Protein 5J8N (pdb70)

Organism: Methanosarcina mazei (strain ATCC BAA-159 / DSM 3647 / Goe1 / Go1 / JCM 11833 / OCM 88) (NCBI:txid192952)

CATH classification: 3.60.10.10

Secondary structure (DSSP, 8-state):
--EEEEEEEE-SSHHHHHTTTHHHHHHT---SEEEEE-----TT---HHHHT-SS-EEEEE--SSTTS--EEEEESSPPSEEEES-S-HHHHTTT-EEEEE-SS-EEEEEEPPP--S-HHHHHHHHHHHHHHHHHHHHHHHTT--EEEEEE-S---SGGGBS-GGG-TTSTTS-HHHHHHHHHHHHTTEEEHHHHH---SS--SEE-SSTTTTTTT-EE--EEEEEEGGGGGGEEEEEE-TT--SSSB--EEEEEE--

Solvent-accessible surface area: 11480 Å² total; per-residue (Å²): 85,84,115,7,30,0,0,1,2,2,2,39,6,0,156,43,0,18,160,137,26,0,33,107,15,0,76,111,64,158,5,38,2,1,0,0,1,27,3,83,12,30,112,98,131,27,18,195,81,0,101,130,15,115,53,16,93,38,41,15,19,23,6,124,109,87,43,59,1,0,0,0,0,0,1,75,71,132,15,104,98,71,50,109,8,18,66,74,103,61,17,41,104,23,1,7,6,0,17,0,9,10,144,24,6,5,0,0,0,0,22,2,0,48,4,120,168,47,139,124,42,19,38,26,0,44,43,0,0,70,15,0,7,101,38,0,47,55,14,60,101,121,50,76,66,0,0,1,1,1,1,2,10,0,0,7,108,88,67,1,4,28,122,25,170,149,23,80,177,73,12,4,0,21,86,79,0,56,53,10,0,75,123,0,40,91,34,24,4,30,10,2,19,61,52,101,42,102,112,35,37,34,18,0,47,8,22,152,135,133,28,0,51,102,133,59,17,0,32,2,13,2,3,4,2,0,0,78,77,0,96,131,30,8,108,34,16,36,26,34,70,124,38,112,35,6,22,9,0,0,6,2,2,72,2,63,8,177

Foldseek 3Di:
DFKFWEKEEAQLAQVQLCVVCPLVVVLVVPGQKYKYKQNLAEPPDDDPSPPDDPLWDKDKFAANDHRAIIMMMIGNDAFPDKDQDLPDCVGSNRRFWIWGHHPQAIEIEGDQFAQAPDPVSVVVSVVVLVSVLVSVLVCVVVPGKYKYWYFNLAFQDPLQFDCLVVDCVGRRNDPVSNVSVVVSVVSAKDFQQVLVDPGGLDAFFFDPPPCGLVVSRHGHRITIMIGNVQSVFWDAKAWCSVRDNHRGGMIITMGGHD

InterPro domains:
  IPR004808 AP endonuclease 1 [PS51435] (5-258)
  IPR004808 AP endonuclease 1 [PTHR22748] (3-256)
  IPR004808 AP endonuclease 1 [TIGR00633] (6-256)
  IPR005135 Endonuclease/exonuclease/phosphatase [PF03372] (8-249)
  IPR020847 AP endonuclease 1, binding site [PS00726] (32-41)
  IPR036691 Endonuclease/exonuclease/phosphatase superfamily [G3DSA:3.60.10.10] (3-258)
  IPR036691 Endonuclease/exonuclease/phosphatase superfamily [SSF56219] (7-257)

B-factor: mean 21.36, std 10.49, range [9.48, 76.67]

Sequence (258 aa):
AEHYNLISWNVNGLRAAVKKGFLDLLLEHRFDIVCVQETKVSQDKLPREVKNIQGYYNYFVSAEQNGYSGVGTFSKNKPIKLEKKGMGIEVVFDRREGRFLRTDYEDFVLLNIYFPNNGKMMSQERLGYKMAFYDAFLDYANALKSSEGKKLVICGDVNTAHKEIDLARRPKQNEMIISGFLPEEERAWMDKFLAAGYLDSFRMFNPEGGNYSWWSYRRTGARSSSRNVGWRLDYVFVSENLRENVKSASIYPEIMGSDHCPVGLLELEFV

Nearest PDB structures (foldseek):
  5j8n-assembly1_A  TM=1.004E+00  e=3.159E-62  Methanosarcina mazei Go1
  3g91-assembly1_A  TM=9.838E-01  e=1.068E-43  Methanothermobacter thermautotrophicus str. Delta H
  3w2y-assembly2_D  TM=9.820E-01  e=1.776E-43  Methanothermobacter thermautotrophicus str. Delta H
  3g0r-assembly1_A  TM=9.837E-01  e=2.735E-42  Methanothermobacter thermautotrophicus str. Delta H
  3g4t-assembly1_A  TM=9.826E-01  e=2.915E-42  Methanothermobacter thermautotrophicus str. Delta H

Radius of gyration: 16.9 Å; Cα contacts (8 Å, |Δi|>4): 624; chains: 1; bounding box: 42×44×46 Å

Structure (mmCIF, N/CA/C/O backbone):
data_5J8N
#
_entry.id   5J8N
#
_cell.length_a   46.726
_cell.length_b   64.564
_cell.length_c   84.890
_cell.angle_alpha   90.000
_cell.angle_beta   90.000
_cell.angle_gamma   90.000
#
_symmetry.space_group_name_H-M   'P 21 21 21'
#
loop_
_entity.id
_entity.type
_entity.pdbx_description
1 polymer 'Exodeoxyribonuclease III'
2 non-polymer 'MAGNESIUM ION'
3 non-polymer 'TETRAETHYLENE GLYCOL'
4 water water
#
loop_
_atom_site.group_PDB
_atom_site.id
_atom_site.type_symbol
_atom_site.label_atom_id
_atom_site.label_alt_id
_atom_site.label_comp_id
_atom_site.label_asym_id
_atom_site.label_entity_id
_atom_site.label_seq_id
_atom_site.pdbx_PDB_ins_code
_atom_site.Cartn_x
_atom_site.Cartn_y
_atom_site.Cartn_z
_atom_site.occupancy
_atom_site.B_iso_or_equiv
_atom_site.auth_seq_id
_atom_site.auth_comp_id
_atom_site.auth_asym_id
_atom_site.auth_atom_id
_atom_site.pdbx_PDB_model_num
ATOM 1 N N . ALA A 1 1 ? -35.839 2.946 -11.924 1.00 48.31 2 ALA A N 1
ATOM 2 C CA . ALA A 1 1 ? -35.166 2.205 -10.877 1.00 47.04 2 ALA A CA 1
ATOM 3 C C . ALA A 1 1 ? -35.698 2.700 -9.554 1.00 49.54 2 ALA A C 1
ATOM 4 O O . ALA A 1 1 ? -35.137 3.561 -8.888 1.00 51.80 2 ALA A O 1
ATOM 6 N N . GLU A 1 2 ? -36.833 2.127 -9.215 1.00 46.81 3 GLU A N 1
ATOM 7 C CA . GLU A 1 2 ? -37.485 2.419 -7.995 1.00 35.56 3 GLU A CA 1
ATOM 8 C C . GLU A 1 2 ? -36.766 1.658 -6.879 1.00 23.13 3 GLU A C 1
ATOM 9 O O . GLU A 1 2 ? -36.607 2.180 -5.802 1.00 24.59 3 GLU A O 1
ATOM 15 N N . HIS A 1 3 ? -36.320 0.419 -7.143 1.00 18.53 4 HIS A N 1
ATOM 16 C CA . HIS A 1 3 ? -35.825 -0.441 -6.075 1.00 17.59 4 HIS A CA 1
ATOM 17 C C . HIS A 1 3 ? -34.387 -0.824 -6.235 1.00 20.20 4 HIS A C 1
ATOM 18 O O . HIS A 1 3 ? -33.989 -1.149 -7.354 1.00 20.92 4 HIS A O 1
ATOM 25 N N . TYR A 1 4 ? -33.626 -0.839 -5.136 1.00 16.08 5 TYR A N 1
ATOM 26 C CA . TYR A 1 4 ? -32.258 -1.331 -5.190 1.00 17.13 5 TYR A CA 1
ATOM 27 C C . TYR A 1 4 ? -32.046 -2.321 -4.066 1.00 17.95 5 TYR A C 1
ATOM 28 O O . TYR A 1 4 ? -32.213 -1.980 -2.889 1.00 19.50 5 TYR A O 1
ATOM 37 N N . ASN A 1 5 ? -31.660 -3.552 -4.391 1.00 15.06 6 ASN A N 1
ATOM 38 C CA . ASN A 1 5 ? -31.265 -4.490 -3.374 1.00 15.87 6 ASN A CA 1
ATOM 39 C C . ASN A 1 5 ? -29.732 -4.637 -3.480 1.00 15.08 6 ASN A C 1
ATOM 40 O O . ASN A 1 5 ? -29.225 -5.120 -4.515 1.00 15.81 6 ASN A O 1
ATOM 45 N N . LEU A 1 6 ? -29.024 -4.164 -2.478 1.00 12.42 7 LEU A N 1
ATOM 46 C CA . LEU A 1 6 ? -27.591 -4.122 -2.471 1.00 11.99 7 LEU A CA 1
ATOM 47 C C . LEU A 1 6 ? -26.995 -5.144 -1.508 1.00 13.26 7 LEU A C 1
ATOM 48 O O . LEU A 1 6 ? -27.485 -5.311 -0.383 1.00 14.16 7 LEU A O 1
ATOM 53 N N . ILE A 1 7 ? -25.923 -5.826 -1.942 1.00 11.06 8 ILE A N 1
ATOM 54 C CA . ILE A 1 7 ? -25.193 -6.725 -1.044 1.00 12.64 8 ILE A CA 1
ATOM 55 C C . ILE A 1 7 ? -23.722 -6.355 -1.145 1.00 11.48 8 ILE A C 1
ATOM 56 O O . ILE A 1 7 ? -23.241 -5.910 -2.196 1.00 12.77 8 ILE A O 1
ATOM 61 N N . SER A 1 8 ? -23.006 -6.467 -0.040 1.00 10.58 9 SER A N 1
ATOM 62 C CA . SER A 1 8 ? -21.627 -6.071 0.123 1.00 10.13 9 SER A CA 1
ATOM 63 C C . SER A 1 8 ? -20.887 -7.174 0.835 1.00 11.19 9 SER A C 1
ATOM 64 O O . SER A 1 8 ? -21.397 -7.698 1.854 1.00 11.29 9 SER A O 1
ATOM 67 N N . TRP A 1 9 ? -19.720 -7.557 0.337 1.00 10.24 10 TRP A N 1
ATOM 68 C CA . TRP A 1 9 ? -19.067 -8.729 0.860 1.00 11.21 10 TRP A CA 1
ATOM 69 C C . TRP A 1 9 ? -17.552 -8.606 0.772 1.00 10.65 10 TRP A C 1
ATOM 70 O O . TRP A 1 9 ? -17.020 -8.465 -0.337 1.00 10.69 10 TRP A O 1
ATOM 81 N N . ASN A 1 10 ? -16.854 -8.747 1.904 1.00 9.68 11 ASN A N 1
ATOM 82 C CA . ASN A 1 10 ? -15.396 -8.925 1.864 1.00 9.64 11 ASN A CA 1
ATOM 83 C C . ASN A 1 10 ? -15.124 -10.400 1.599 1.00 9.48 11 ASN A C 1
ATOM 84 O O . ASN A 1 10 ? -15.500 -11.257 2.439 1.00 10.62 11 ASN A O 1
ATOM 89 N N . VAL A 1 11 ? -14.579 -10.670 0.419 1.00 10.49 12 VAL A N 1
ATOM 90 C CA . VAL A 1 11 ? -14.440 -12.027 -0.082 1.00 10.71 12 VAL A CA 1
ATOM 91 C C . VAL A 1 11 ? -13.135 -12.692 0.289 1.00 11.56 12 VAL A C 1
ATOM 92 O O . VAL A 1 11 ? -12.943 -13.884 0.048 1.00 12.52 12 VAL A O 1
ATOM 96 N N . ASN A 1 12 ? -12.201 -11.908 0.859 1.00 11.15 13 ASN A N 1
ATOM 97 C CA . ASN A 1 12 ? -10.893 -12.439 1.312 1.00 12.22 13 ASN A CA 1
ATOM 98 C C . ASN A 1 12 ? -10.125 -13.134 0.174 1.00 13.36 13 ASN A C 1
ATOM 99 O O . ASN A 1 12 ? -9.418 -14.121 0.368 1.00 15.39 13 ASN A O 1
ATOM 104 N N . GLY A 1 13 ? -10.181 -12.498 -0.995 1.00 11.81 14 GLY A N 1
ATOM 105 C CA . GLY A 1 13 ? -9.585 -12.980 -2.213 1.00 12.19 14 GLY A CA 1
ATOM 106 C C . GLY A 1 13 ? -10.637 -13.412 -3.234 1.00 12.15 14 GLY A C 1
ATOM 107 O O . GLY A 1 13 ? -11.341 -14.445 -3.055 1.00 12.34 14 GLY A O 1
ATOM 108 N N . LEU A 1 14 ? -10.772 -12.641 -4.319 1.00 11.91 15 LEU A N 1
ATOM 109 C CA . LEU A 1 14 ? -11.856 -12.873 -5.263 1.00 12.30 15 LEU A CA 1
ATOM 110 C C . LEU A 1 14 ? -11.679 -14.125 -6.064 1.00 12.89 15 LEU A C 1
ATOM 111 O O . LEU A 1 14 ? -12.641 -14.879 -6.256 1.00 13.78 15 LEU A O 1
ATOM 116 N N . ARG A 1 15 ? -10.482 -14.428 -6.530 1.00 12.49 16 ARG A N 1
ATOM 117 C CA . ARG A 1 15 ? -10.246 -15.651 -7.277 1.00 12.97 16 ARG A CA 1
ATOM 118 C C . ARG A 1 15 ? -10.670 -16.865 -6.464 1.00 15.14 16 ARG A C 1
ATOM 119 O O . ARG A 1 15 ? -11.405 -17.747 -6.962 1.00 14.74 16 ARG A O 1
ATOM 127 N N . ALA A 1 16 ? -10.288 -16.894 -5.191 1.00 14.30 17 ALA A N 1
ATOM 128 C CA . ALA A 1 16 ? -10.666 -18.046 -4.382 1.00 16.03 17 ALA A CA 1
ATOM 129 C C . ALA A 1 16 ? -12.179 -18.093 -4.169 1.00 15.57 17 ALA A C 1
ATOM 130 O O . ALA A 1 16 ? -12.806 -19.174 -4.273 1.00 16.77 17 ALA A O 1
ATOM 132 N N . ALA A 1 17 ? -12.790 -16.957 -3.964 1.00 13.27 18 ALA A N 1
ATOM 133 C CA . ALA A 1 17 ? -14.227 -16.892 -3.643 1.00 14.12 18 ALA A CA 1
ATOM 134 C C . ALA A 1 17 ? -15.057 -17.266 -4.879 1.00 15.11 18 ALA A C 1
ATOM 135 O O . ALA A 1 17 ? -16.183 -17.780 -4.721 1.00 14.46 18 ALA A O 1
ATOM 137 N N . VAL A 1 18 ? -14.543 -17.095 -6.084 1.00 14.89 19 VAL A N 1
ATOM 138 C CA . VAL A 1 18 ? -15.244 -17.478 -7.319 1.00 15.10 19 VAL A CA 1
ATOM 139 C C . VAL A 1 18 ? -15.476 -18.983 -7.366 1.00 19.95 19 VAL A C 1
ATOM 140 O O . VAL A 1 18 ? -16.391 -19.479 -8.046 1.00 24.19 19 VAL A O 1
ATOM 144 N N . LYS A 1 19 ? -14.628 -19.743 -6.681 1.00 16.80 20 LYS A N 1
ATOM 145 C CA . LYS A 1 19 ? -14.800 -21.174 -6.628 1.00 19.20 20 LYS A CA 1
ATOM 146 C C . LYS A 1 19 ? -15.673 -21.608 -5.463 1.00 18.50 20 LYS A C 1
ATOM 147 O O . LYS A 1 19 ? -15.911 -22.795 -5.304 1.00 22.15 20 LYS A O 1
ATOM 153 N N . LYS A 1 20 ? -16.086 -20.684 -4.622 1.00 16.73 21 LYS A N 1
ATOM 154 C CA . LYS A 1 20 ? -16.769 -21.023 -3.383 1.00 17.19 21 LYS A CA 1
ATOM 155 C C . LYS A 1 20 ? -18.079 -20.278 -3.251 1.00 19.75 21 LYS A C 1
ATOM 156 O O . LYS A 1 20 ? -18.566 -20.061 -2.162 1.00 25.83 21 LYS A O 1
ATOM 162 N N . GLY A 1 21 ? -18.623 -19.897 -4.383 1.00 18.48 22 GLY A N 1
ATOM 163 C CA . GLY A 1 21 ? -19.988 -19.394 -4.368 1.00 25.99 22 GLY A CA 1
ATOM 164 C C . GLY A 1 21 ? -20.164 -17.972 -4.822 1.00 23.54 22 GLY A C 1
ATOM 165 O O . GLY A 1 21 ? -21.330 -17.528 -4.975 1.00 21.57 22 GLY A O 1
ATOM 166 N N . PHE A 1 22 ? -19.084 -17.192 -4.920 1.00 18.28 23 PHE A N 1
ATOM 167 C CA . PHE A 1 22 ? -19.303 -15.822 -5.309 1.00 15.87 23 PHE A CA 1
ATOM 168 C C . PHE A 1 22 ? -19.992 -15.750 -6.668 1.00 15.24 23 PHE A C 1
ATOM 169 O O . PHE A 1 22 ? -20.886 -14.904 -6.858 1.00 15.24 23 PHE A O 1
ATOM 177 N N . LEU A 1 23 ? -19.599 -16.579 -7.619 1.00 16.88 24 LEU A N 1
ATOM 178 C CA . LEU A 1 23 ? -20.218 -16.527 -8.920 1.00 19.46 24 LEU A CA 1
ATOM 179 C C . LEU A 1 23 ? -21.683 -16.906 -8.797 1.00 18.96 24 LEU A C 1
ATOM 180 O O . LEU A 1 23 ? -22.544 -16.344 -9.487 1.00 22.04 24 LEU A O 1
ATOM 185 N N . ASP A 1 24 ? -21.985 -17.878 -7.944 1.00 21.42 25 ASP A N 1
ATOM 186 C CA . ASP A 1 24 ? -23.402 -18.233 -7.775 1.00 21.29 25 ASP A CA 1
ATOM 187 C C . ASP A 1 24 ? -24.203 -17.024 -7.289 1.00 19.99 25 ASP A C 1
ATOM 188 O O . ASP A 1 24 ? -25.320 -16.753 -7.772 1.00 20.15 25 ASP A O 1
ATOM 193 N N . LEU A 1 25 ? -23.620 -16.286 -6.341 1.00 17.14 26 LEU A N 1
ATOM 194 C CA . LEU A 1 25 ? -24.318 -15.139 -5.785 1.00 16.10 26 LEU A CA 1
ATOM 195 C C . LEU A 1 25 ? -24.565 -14.109 -6.875 1.00 17.57 26 LEU A C 1
ATOM 196 O O . LEU A 1 25 ? -25.648 -13.552 -7.004 1.00 16.91 26 LEU A O 1
ATOM 201 N N . LEU A 1 26 ? -23.555 -13.853 -7.685 1.00 15.71 27 LEU A N 1
ATOM 202 C CA . LEU A 1 26 ? -23.702 -12.843 -8.715 1.00 18.77 27 LEU A CA 1
ATOM 203 C C . LEU A 1 26 ? -24.639 -13.288 -9.814 1.00 18.13 27 LEU A C 1
ATOM 204 O O . LEU A 1 26 ? -25.579 -12.541 -10.158 1.00 19.27 27 LEU A O 1
ATOM 209 N N . LEU A 1 27 ? -24.444 -14.492 -10.355 1.00 19.28 28 LEU A N 1
ATOM 210 C CA . LEU A 1 27 ? -25.184 -14.933 -11.529 1.00 19.01 28 LEU A CA 1
ATOM 211 C C . LEU A 1 27 ? -26.669 -15.259 -11.249 1.00 19.67 28 LEU A C 1
ATOM 212 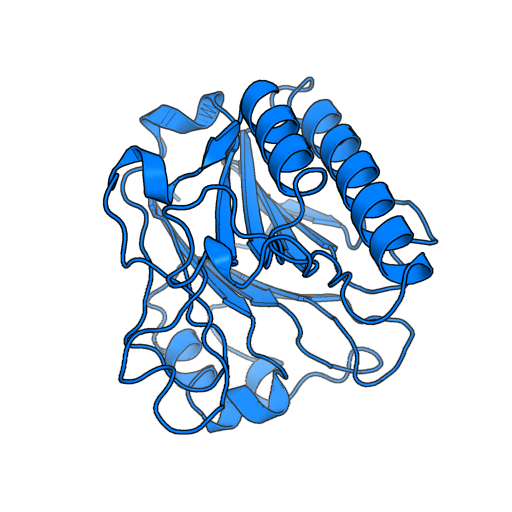O O . LEU A 1 27 ? -27.434 -15.436 -12.185 1.00 22.34 28 LEU A O 1
ATOM 217 N N . GLU A 1 28 ? -27.027 -15.327 -9.973 1.00 18.13 29 GLU A N 1
ATOM 218 C CA . GLU A 1 28 ? -28.413 -15.514 -9.595 1.00 16.84 29 GLU A CA 1
ATOM 219 C C . GLU A 1 28 ? -29.256 -14.270 -9.937 1.00 17.79 29 GLU A C 1
ATOM 220 O O . GLU A 1 28 ? -30.483 -14.344 -10.062 1.00 17.10 29 GLU A O 1
ATOM 226 N N . HIS A 1 29 ? -28.589 -13.132 -10.053 1.00 17.54 30 HIS A N 1
ATOM 227 C CA . HIS A 1 29 ? -29.277 -11.856 -10.388 1.00 18.20 30 HIS A CA 1
ATOM 228 C C . HIS A 1 29 ? -30.239 -11.362 -9.299 1.00 14.99 30 HIS A C 1
ATOM 229 O O . HIS A 1 29 ? -31.100 -10.534 -9.559 1.00 16.40 30 HIS A O 1
ATOM 236 N N . ARG A 1 30 ? -30.091 -11.920 -8.104 1.00 14.80 31 ARG A N 1
ATOM 237 C CA . ARG A 1 30 ? -30.929 -11.530 -6.983 1.00 16.45 31 ARG A CA 1
ATOM 238 C C . ARG A 1 30 ? -30.684 -10.061 -6.593 1.00 15.64 31 ARG A C 1
ATOM 239 O O . ARG A 1 30 ? -31.627 -9.354 -6.174 1.00 17.00 31 ARG A O 1
ATOM 247 N N . PHE A 1 31 ? -29.456 -9.553 -6.764 1.00 14.25 32 PHE A N 1
ATOM 248 C CA . PHE A 1 31 ? -29.085 -8.232 -6.239 1.00 14.31 32 PHE A CA 1
ATOM 249 C C . PHE A 1 31 ? -28.872 -7.234 -7.362 1.00 14.34 32 PHE A C 1
ATOM 250 O O . PHE A 1 31 ? -28.259 -7.547 -8.388 1.00 14.75 32 PHE A O 1
ATOM 258 N N . ASP A 1 32 ? -29.374 -6.011 -7.160 1.00 12.53 33 ASP A N 1
ATOM 259 C CA . ASP A 1 32 ? -29.153 -4.944 -8.120 1.00 14.33 33 ASP A CA 1
ATOM 260 C C . ASP A 1 32 ? -27.707 -4.433 -8.113 1.00 13.21 33 ASP A C 1
ATOM 261 O O . ASP A 1 32 ? -27.209 -4.010 -9.143 1.00 14.73 33 ASP A O 1
ATOM 266 N N . ILE A 1 33 ? -27.092 -4.464 -6.952 1.00 11.88 34 ILE A N 1
ATOM 267 C CA . ILE A 1 33 ? -25.711 -4.051 -6.782 1.00 11.22 34 ILE A CA 1
ATOM 268 C C . ILE A 1 33 ? -25.022 -5.029 -5.915 1.00 12.22 34 ILE A C 1
ATOM 269 O O . ILE A 1 33 ? -25.563 -5.433 -4.877 1.00 12.31 34 ILE A O 1
ATOM 274 N N . VAL A 1 34 ? -23.844 -5.483 -6.356 1.00 11.78 35 VAL A N 1
ATOM 275 C CA . VAL A 1 34 ? -23.008 -6.418 -5.557 1.00 11.42 35 VAL A CA 1
ATOM 276 C C . VAL A 1 34 ? -21.638 -5.737 -5.414 1.00 11.14 35 VAL A C 1
ATOM 277 O O . VAL A 1 34 ? -20.961 -5.488 -6.425 1.00 12.65 35 VAL A O 1
ATOM 281 N N . CYS A 1 35 ? -21.290 -5.443 -4.191 1.00 10.52 36 CYS A N 1
ATOM 282 C CA . CYS A 1 35 ? -19.985 -4.833 -3.873 1.00 10.54 36 CYS A CA 1
ATOM 283 C C . CYS A 1 35 ? -19.103 -5.881 -3.234 1.00 11.40 36 CYS A C 1
ATOM 284 O O . CYS A 1 35 ? -19.543 -6.562 -2.284 1.00 11.94 36 CYS A O 1
ATOM 287 N N . VAL A 1 36 ? -17.850 -5.978 -3.667 1.00 10.82 37 VAL A N 1
ATOM 288 C CA . VAL A 1 36 ? -16.875 -6.896 -3.061 1.00 10.88 37 VAL A CA 1
ATOM 289 C C . VAL A 1 36 ? -15.695 -6.083 -2.561 1.00 11.16 37 VAL A C 1
ATOM 290 O O . VAL A 1 36 ? -15.257 -5.075 -3.185 1.00 11.75 37 VAL A O 1
ATOM 294 N N . GLN A 1 37 ? -15.164 -6.505 -1.420 1.00 10.75 38 GLN A N 1
ATOM 295 C CA . GLN A 1 37 ? -13.914 -5.944 -0.873 1.00 12.50 38 GLN A CA 1
ATOM 296 C C . GLN A 1 37 ? -12.873 -7.019 -0.714 1.00 11.12 38 GLN A C 1
ATOM 297 O O . GLN A 1 37 ? -13.137 -8.214 -0.509 1.00 12.32 38 GLN A O 1
ATOM 303 N N . GLU A 1 38 ? -11.635 -6.547 -0.774 1.00 11.21 39 GLU A N 1
ATOM 304 C CA . GLU A 1 38 ? -10.442 -7.375 -0.652 1.00 11.52 39 GLU A CA 1
ATOM 305 C C . GLU A 1 38 ? -10.422 -8.444 -1.746 1.00 12.23 39 GLU A C 1
ATOM 306 O O . GLU A 1 38 ? -10.371 -9.649 -1.519 1.00 12.45 39 GLU A O 1
ATOM 312 N N . THR A 1 39 ? -10.344 -7.960 -2.977 1.00 12.33 40 THR A N 1
ATOM 313 C CA . THR A 1 39 ? -10.310 -8.838 -4.129 1.00 11.49 40 THR A CA 1
ATOM 314 C C . THR A 1 39 ? -8.972 -9.528 -4.234 1.00 11.92 40 THR A C 1
ATOM 315 O O . THR A 1 39 ? -8.845 -10.621 -4.801 1.00 12.99 40 THR A O 1
ATOM 319 N N . LYS A 1 40 ? -7.908 -8.872 -3.774 1.00 13.18 41 LYS A N 1
ATOM 320 C CA . LYS A 1 40 ? -6.517 -9.314 -3.904 1.00 14.24 41 LYS A CA 1
ATOM 321 C C . LYS A 1 40 ? -6.093 -9.451 -5.382 1.00 14.79 41 LYS A C 1
ATOM 322 O O . LYS A 1 40 ? -5.109 -10.148 -5.692 1.00 18.33 41 LYS A O 1
ATOM 328 N N . VAL A 1 41 ? -6.799 -8.751 -6.275 1.00 16.97 42 VAL A N 1
ATOM 329 C CA . VAL A 1 41 ? -6.528 -8.786 -7.712 1.00 19.20 42 VAL A CA 1
ATOM 330 C C . VAL A 1 41 ? -5.414 -7.809 -8.032 1.00 24.75 42 VAL A C 1
ATOM 331 O O . VAL A 1 41 ? -5.533 -6.606 -7.682 1.00 21.66 42 VAL A O 1
ATOM 335 N N . SER A 1 42 ? -4.397 -8.324 -8.722 1.00 25.00 43 SER A N 1
ATOM 336 C CA . SER A 1 42 ? -3.221 -7.569 -9.106 1.00 29.34 43 SER A CA 1
ATOM 337 C C . SER A 1 42 ? -3.407 -6.972 -10.475 1.00 38.25 43 SER A C 1
ATOM 338 O O . SER A 1 42 ? -3.831 -7.670 -11.399 1.00 36.08 43 SER A O 1
ATOM 341 N N . GLN A 1 43 ? -3.012 -5.713 -10.632 1.00 35.07 44 GLN A N 1
ATOM 342 C CA . GLN A 1 43 ? -2.865 -5.127 -11.978 1.00 42.76 44 GLN A CA 1
ATOM 343 C C . GLN A 1 43 ? -4.086 -5.342 -12.888 1.00 43.48 44 GLN A C 1
ATOM 344 O O . GLN A 1 43 ? -3.935 -5.655 -14.076 1.00 41.50 44 GLN A O 1
ATOM 350 N N . ASP A 1 44 ? -5.282 -5.228 -12.308 1.00 39.99 45 ASP A N 1
ATOM 351 C CA . ASP A 1 44 ? -6.529 -5.288 -13.067 1.00 40.57 45 ASP A CA 1
ATOM 352 C C . ASP A 1 44 ? -6.775 -6.648 -13.760 1.00 43.35 45 ASP A C 1
ATOM 353 O O . ASP A 1 44 ? -7.584 -6.756 -14.689 1.00 44.32 45 ASP A O 1
ATOM 358 N N . LYS A 1 45 ? -6.083 -7.689 -13.303 1.00 42.44 46 LYS A N 1
ATOM 359 C CA . LYS A 1 45 ? -6.238 -9.022 -13.890 1.00 34.43 46 LYS A CA 1
ATOM 360 C C . LYS A 1 45 ? -7.335 -9.783 -13.154 1.00 30.64 46 LYS A C 1
ATOM 361 O O . LYS A 1 45 ? -7.073 -10.533 -12.213 1.00 31.73 46 LYS A O 1
ATOM 367 N N . LEU A 1 46 ? -8.563 -9.548 -13.602 1.00 29.07 47 LEU A N 1
ATOM 368 C CA . LEU A 1 46 ? -9.731 -10.115 -12.966 1.00 29.99 47 LEU A CA 1
ATOM 369 C C . LEU A 1 46 ? -9.878 -11.530 -13.422 1.00 30.57 47 LEU A C 1
ATOM 370 O O . LEU A 1 46 ? -9.464 -11.860 -14.517 1.00 31.15 47 LEU A O 1
ATOM 375 N N . PRO A 1 47 ? -10.451 -12.365 -12.569 1.00 26.11 48 PRO A N 1
ATOM 376 C CA . PRO A 1 47 ? -10.878 -13.702 -12.993 1.00 25.79 48 PRO A CA 1
ATOM 377 C C . PRO A 1 47 ? -11.711 -13.644 -14.277 1.00 30.63 48 PRO A C 1
ATOM 378 O O . PRO A 1 47 ? -12.584 -12.775 -14.394 1.00 32.64 48 PRO A O 1
ATOM 382 N N . ARG A 1 48 ? -11.481 -14.564 -15.213 1.00 30.78 49 ARG A N 1
ATOM 383 C CA . ARG A 1 48 ? -12.239 -14.595 -16.463 1.00 35.34 49 ARG A CA 1
ATOM 384 C C . ARG A 1 48 ? -13.754 -14.657 -16.208 1.00 35.58 49 ARG A C 1
ATOM 385 O O . ARG A 1 48 ? -14.552 -14.014 -16.903 1.00 36.17 49 ARG A O 1
ATOM 393 N N . GLU A 1 49 ? -14.145 -15.393 -15.175 1.00 33.13 50 GLU A N 1
ATOM 394 C CA . GLU A 1 49 ? -15.561 -15.594 -14.900 1.00 32.08 50 GLU A CA 1
ATOM 395 C C . GLU A 1 49 ? -16.280 -14.343 -14.482 1.00 33.56 50 GLU A C 1
ATOM 396 O O . GLU A 1 49 ? -17.513 -14.298 -14.563 1.00 34.18 50 GLU A O 1
ATOM 402 N N . VAL A 1 50 ? -15.512 -13.371 -13.998 1.00 32.92 51 VAL A N 1
ATOM 403 C CA . VAL A 1 50 ? -16.021 -12.097 -13.524 1.00 37.70 51 VAL A CA 1
ATOM 404 C C . VAL A 1 50 ? -16.023 -11.110 -14.673 1.00 42.31 51 VAL A C 1
ATOM 405 O O . VAL A 1 50 ? -16.942 -10.304 -14.782 1.00 42.75 51 VAL A O 1
ATOM 409 N N . LYS A 1 51 ? -15.008 -11.207 -15.533 1.00 46.96 52 LYS A N 1
ATOM 410 C CA . LYS A 1 51 ? -14.803 -10.237 -16.613 1.00 51.40 52 LYS A CA 1
ATOM 411 C C . LYS A 1 51 ? -16.073 -9.991 -17.403 1.00 56.11 52 LYS A C 1
ATOM 412 O O . LYS A 1 51 ? -16.629 -8.884 -17.388 1.00 58.44 52 LYS A O 1
ATOM 418 N N . ASN A 1 52 ? -16.556 -11.029 -18.070 1.00 58.78 53 ASN A N 1
ATOM 419 C CA . ASN A 1 52 ? -17.749 -10.864 -18.877 1.00 60.97 53 ASN A CA 1
ATOM 420 C C . ASN A 1 52 ? -18.941 -11.602 -18.296 1.00 56.95 53 ASN A C 1
ATOM 421 O O . ASN A 1 52 ? -19.485 -12.534 -18.894 1.00 48.99 53 ASN A O 1
ATOM 426 N N . ILE A 1 53 ? -19.316 -11.165 -17.099 1.00 55.82 54 ILE A N 1
ATOM 427 C CA . ILE A 1 53 ? -20.630 -11.414 -16.540 1.00 52.10 54 ILE A CA 1
ATOM 428 C C . ILE A 1 53 ? -21.597 -10.734 -17.480 1.00 46.33 54 ILE A C 1
ATOM 429 O O . ILE A 1 53 ? -21.214 -9.767 -18.130 1.00 48.53 54 ILE A O 1
ATOM 434 N N . GLN A 1 54 ? -22.817 -11.267 -17.570 1.00 41.07 55 GLN A N 1
ATOM 435 C CA . GLN A 1 54 ? -23.891 -10.731 -18.394 1.00 34.99 55 GLN A CA 1
ATOM 436 C C . GLN A 1 54 ? -25.030 -10.184 -17.515 1.00 39.17 55 GLN A C 1
ATOM 437 O O . GLN A 1 54 ? -25.374 -10.775 -16.479 1.00 41.86 55 GLN A O 1
ATOM 443 N N . GLY A 1 55 ? -25.611 -9.066 -17.951 1.00 35.69 56 GLY A N 1
ATOM 444 C CA . GLY A 1 55 ? -26.645 -8.354 -17.218 1.00 31.68 56 GLY A CA 1
ATOM 445 C C . GLY A 1 55 ? -26.096 -7.488 -16.085 1.00 20.50 56 GLY A C 1
ATOM 446 O O . GLY A 1 55 ? -26.893 -6.893 -15.374 1.00 21.34 56 GLY A O 1
ATOM 447 N N . TYR A 1 56 ? -24.771 -7.461 -15.903 1.00 21.33 57 TYR A N 1
ATOM 448 C CA . TYR A 1 56 ? -24.134 -6.540 -14.925 1.00 17.63 57 TYR A CA 1
ATOM 449 C C . TYR A 1 56 ? -23.023 -5.722 -15.577 1.00 20.27 57 TYR A C 1
ATOM 450 O O . TYR A 1 56 ? -22.306 -6.238 -16.407 1.00 25.38 57 TYR A O 1
ATOM 459 N N . TYR A 1 57 ? -22.941 -4.465 -15.198 1.00 16.22 58 TYR A N 1
ATOM 460 C CA . TYR A 1 57 ? -21.748 -3.650 -15.400 1.00 16.38 58 TYR A CA 1
ATOM 461 C C . TYR A 1 57 ? -20.825 -3.990 -14.255 1.00 18.85 58 TYR A C 1
ATOM 462 O O . TYR A 1 57 ? -21.286 -4.263 -13.139 1.00 18.64 58 TYR A O 1
ATOM 471 N N . ASN A 1 58 ? -19.515 -3.938 -14.480 1.00 17.54 59 ASN A N 1
ATOM 472 C CA . ASN A 1 58 ? -18.620 -4.114 -13.344 1.00 16.81 59 ASN A CA 1
ATOM 473 C C . ASN A 1 58 ? -17.438 -3.165 -13.408 1.00 14.07 59 ASN A C 1
ATOM 474 O O . ASN A 1 58 ? -17.004 -2.804 -14.507 1.00 14.53 59 ASN A O 1
ATOM 479 N N . TYR A 1 59 ? -16.976 -2.787 -12.215 1.00 13.42 60 TYR A N 1
ATOM 480 C CA . TYR A 1 59 ? -15.893 -1.781 -12.072 1.00 12.56 60 TYR A CA 1
ATOM 481 C C . TYR A 1 59 ? -15.009 -2.205 -10.939 1.00 12.20 60 TYR A C 1
ATOM 482 O O . TYR A 1 59 ? -15.515 -2.552 -9.870 1.00 14.36 60 TYR A O 1
ATOM 491 N N . PHE A 1 60 ? -13.693 -2.186 -11.127 1.00 14.00 61 PHE A N 1
ATOM 492 C CA . PHE A 1 60 ? -12.758 -2.648 -10.115 1.00 12.91 61 PHE A CA 1
ATOM 493 C C . PHE A 1 60 ? -11.631 -1.666 -9.947 1.00 13.78 61 PHE A C 1
ATOM 494 O O . PHE A 1 60 ? -11.219 -1.001 -10.961 1.00 17.00 61 PHE A O 1
ATOM 502 N N . VAL A 1 61 ? -11.078 -1.630 -8.744 1.00 13.64 62 VAL A N 1
ATOM 503 C CA . VAL A 1 61 ? -9.813 -0.894 -8.518 1.00 15.24 62 VAL A CA 1
ATOM 504 C C . VAL A 1 61 ? -8.876 -1.862 -7.829 1.00 16.72 62 VAL A C 1
ATOM 505 O O . VAL A 1 61 ? -9.289 -2.648 -6.941 1.00 14.73 62 VAL A O 1
ATOM 509 N N . SER A 1 62 ? -7.644 -1.843 -8.293 1.00 16.16 63 SER A N 1
ATOM 510 C CA . SER A 1 62 ? -6.545 -2.634 -7.729 1.00 16.12 63 SER A CA 1
ATOM 511 C C . SER A 1 62 ? -5.567 -1.759 -6.964 1.00 15.39 63 SER A C 1
ATOM 512 O O . SER A 1 62 ? -5.309 -0.585 -7.351 1.00 17.67 63 SER A O 1
ATOM 515 N N . ALA A 1 63 ? -4.976 -2.334 -5.917 1.00 15.17 64 ALA A N 1
ATOM 516 C CA . ALA A 1 63 ? -3.862 -1.719 -5.251 1.00 17.37 64 ALA A CA 1
ATOM 517 C C . ALA A 1 63 ? -2.642 -1.760 -6.117 1.00 18.61 64 ALA A C 1
ATOM 518 O O . ALA A 1 63 ? -2.540 -2.577 -7.036 1.00 19.54 64 ALA A O 1
ATOM 520 N N . GLU A 1 64 ? -1.665 -0.886 -5.833 1.00 17.93 65 GLU A N 1
ATOM 521 C CA . GLU A 1 64 ? -0.356 -0.999 -6.455 1.00 20.77 65 GLU A CA 1
ATOM 522 C C . GLU A 1 64 ? 0.369 -2.269 -6.049 1.00 21.88 65 GLU A C 1
ATOM 523 O O . GLU A 1 64 ? 0.958 -2.918 -6.879 1.00 23.81 65 GLU A O 1
ATOM 529 N N . GLN A 1 65 ? 0.259 -2.623 -4.774 1.00 19.69 66 GLN A N 1
ATOM 530 C CA . GLN A 1 65 ? 0.837 -3.865 -4.279 1.00 20.52 66 GLN A CA 1
ATOM 531 C C . GLN A 1 65 ? 0.025 -5.058 -4.843 1.00 18.31 66 GLN A C 1
ATOM 532 O O . GLN A 1 65 ? -1.185 -5.088 -4.754 1.00 19.00 66 GLN A O 1
ATOM 538 N N . ASN A 1 66 ? 0.721 -6.032 -5.412 1.00 23.09 67 ASN A N 1
ATOM 539 C CA . ASN A 1 66 ? 0.035 -7.193 -5.962 1.00 20.13 67 ASN A CA 1
ATOM 540 C C . ASN A 1 66 ? -0.479 -8.116 -4.854 1.00 19.03 67 ASN A C 1
ATOM 541 O O . ASN A 1 66 ? 0.161 -8.233 -3.800 1.00 21.42 67 ASN A O 1
ATOM 546 N N . GLY A 1 67 ? -1.645 -8.715 -5.054 1.00 17.95 68 GLY A N 1
ATOM 547 C CA . GLY A 1 67 ? -2.262 -9.614 -4.093 1.00 16.86 68 GLY A CA 1
ATOM 548 C C . GLY A 1 67 ? -2.793 -8.963 -2.822 1.00 16.53 68 GLY A C 1
ATOM 549 O O . GLY A 1 67 ? -2.832 -9.571 -1.720 1.00 18.09 68 GLY A O 1
ATOM 550 N N . TYR A 1 68 ? -3.210 -7.704 -2.924 1.00 15.58 69 TYR A N 1
ATOM 551 C CA . TYR A 1 68 ? -3.510 -6.920 -1.755 1.00 15.05 69 TYR A CA 1
ATOM 552 C C . TYR A 1 68 ? -4.723 -6.076 -1.977 1.00 12.98 69 TYR A C 1
ATOM 553 O O . TYR A 1 68 ? -4.814 -5.439 -3.012 1.00 14.36 69 TYR A O 1
ATOM 562 N N . SER A 1 69 ? -5.589 -5.982 -0.984 1.00 12.96 70 SER A N 1
ATOM 563 C CA . SER A 1 69 ? -6.678 -5.022 -0.992 1.00 12.97 70 SER A CA 1
ATOM 564 C C . SER A 1 69 ? -7.502 -5.173 -2.283 1.00 13.79 70 SER A C 1
ATOM 565 O O . SER A 1 69 ? -7.706 -6.297 -2.746 1.00 13.77 70 SER A O 1
ATOM 568 N N . GLY A 1 70 ? -7.995 -4.092 -2.873 1.00 12.55 71 GLY A N 1
ATOM 569 C CA . GLY A 1 70 ? -8.811 -4.125 -4.092 1.00 13.30 71 GLY A CA 1
ATOM 570 C C . GLY A 1 70 ? -10.282 -4.216 -3.776 1.00 12.92 71 GLY A C 1
ATOM 571 O O . GLY A 1 70 ? -10.724 -4.927 -2.848 1.00 11.88 71 GLY A O 1
ATOM 572 N N . VAL A 1 71 ? -11.085 -3.463 -4.531 1.00 11.27 72 VAL A N 1
ATOM 573 C CA . VAL A 1 71 ? -12.552 -3.514 -4.379 1.00 13.50 72 VAL A CA 1
ATOM 574 C C . VAL A 1 71 ? -13.226 -3.487 -5.745 1.00 11.82 72 VAL A C 1
ATOM 575 O O . VAL A 1 71 ? -12.614 -3.049 -6.727 1.00 13.12 72 VAL A O 1
ATOM 579 N N . GLY A 1 72 ? -14.467 -3.984 -5.819 1.00 11.58 73 GLY A N 1
ATOM 580 C CA . GLY A 1 72 ? -15.188 -3.932 -7.092 1.00 12.72 73 GLY A CA 1
ATOM 581 C C . GLY A 1 72 ? -16.681 -3.808 -6.830 1.00 11.39 73 GLY A C 1
ATOM 582 O O . GLY A 1 72 ? -17.191 -4.202 -5.765 1.00 11.67 73 GLY A O 1
ATOM 583 N N . THR A 1 73 ? -17.358 -3.256 -7.819 1.00 11.72 74 THR A N 1
ATOM 584 C CA . THR A 1 73 ? -18.807 -3.055 -7.780 1.00 11.28 74 THR A CA 1
ATOM 585 C C . THR A 1 73 ? -19.394 -3.551 -9.071 1.00 11.75 74 THR A C 1
ATOM 586 O O . THR A 1 73 ? -18.990 -3.186 -10.155 1.00 12.81 74 THR A O 1
ATOM 590 N N . PHE A 1 74 ? -20.397 -4.412 -8.921 1.00 12.28 75 PHE A N 1
ATOM 591 C CA . PHE A 1 74 ? -21.269 -4.862 -10.012 1.00 13.81 75 PHE A CA 1
ATOM 592 C C . PHE A 1 74 ? -22.629 -4.217 -9.895 1.00 12.58 75 PHE A C 1
ATOM 593 O O . PHE A 1 74 ? -23.178 -4.162 -8.797 1.00 13.60 75 PHE A O 1
ATOM 601 N N . SER A 1 75 ? -23.214 -3.773 -11.004 1.00 12.73 76 SER A N 1
ATOM 602 C CA . SER A 1 75 ? -24.572 -3.231 -10.919 1.00 13.46 76 SER A CA 1
ATOM 603 C C . SER A 1 75 ? -25.307 -3.508 -12.191 1.00 14.87 76 SER A C 1
ATOM 604 O O . SER A 1 75 ? -24.781 -3.453 -13.314 1.00 15.43 76 SER A O 1
ATOM 607 N N . LYS A 1 76 ? -26.610 -3.733 -12.030 1.00 14.32 77 LYS A N 1
ATOM 608 C CA . LYS A 1 76 ? -27.459 -3.928 -13.196 1.00 16.38 77 LYS A CA 1
ATOM 609 C C . LYS A 1 76 ? -27.590 -2.644 -14.027 1.00 16.00 77 LYS A C 1
ATOM 610 O O . LYS A 1 76 ? -27.667 -2.722 -15.254 1.00 18.77 77 LYS A O 1
ATOM 616 N N . ASN A 1 77 ? -27.610 -1.502 -13.345 1.00 16.61 78 ASN A N 1
ATOM 617 C CA . ASN A 1 77 ? -27.668 -0.193 -14.009 1.00 18.27 78 ASN A CA 1
ATOM 618 C C . ASN A 1 77 ? -26.261 0.400 -14.174 1.00 15.93 78 ASN A C 1
ATOM 619 O O . ASN A 1 77 ? -25.412 0.215 -13.306 1.00 16.43 78 ASN A O 1
ATOM 624 N N . LYS A 1 78 ? -26.065 1.140 -15.267 1.00 16.60 79 LYS A N 1
ATOM 625 C CA . LYS A 1 78 ? -24.772 1.778 -15.516 1.00 17.82 79 LYS A CA 1
ATOM 626 C C . LYS A 1 78 ? -24.659 3.012 -14.635 1.00 17.01 79 LYS A C 1
ATOM 627 O O . LYS A 1 78 ? -25.548 3.834 -14.614 1.00 19.61 79 LYS A O 1
ATOM 633 N N . PRO A 1 79 ? -23.560 3.115 -13.897 1.00 14.86 80 PRO A N 1
ATOM 634 C CA . PRO A 1 79 ? -23.348 4.350 -13.151 1.00 15.31 80 PRO A CA 1
ATOM 635 C C . PRO A 1 79 ? -23.285 5.570 -14.025 1.00 17.10 80 PRO A C 1
ATOM 636 O O . PRO A 1 79 ? -22.822 5.494 -15.164 1.00 17.89 80 PRO A O 1
ATOM 640 N N . ILE A 1 80 ? -23.678 6.716 -13.485 1.00 15.82 81 ILE A N 1
ATOM 641 C CA . ILE A 1 80 ? -23.489 7.975 -14.192 1.00 16.35 81 ILE A CA 1
ATOM 642 C C . ILE A 1 80 ? -22.132 8.625 -13.935 1.00 16.69 81 ILE A C 1
ATOM 643 O O . ILE A 1 80 ? -21.777 9.570 -14.626 1.00 20.89 81 ILE A O 1
ATOM 648 N N . LYS A 1 81 ? -21.388 8.117 -12.961 1.00 16.12 82 LYS A N 1
ATOM 649 C CA . LYS A 1 81 ? -20.017 8.603 -12.641 1.00 16.06 82 LYS A CA 1
ATOM 650 C C . LYS A 1 81 ? -19.303 7.481 -11.930 1.00 14.97 82 LYS A C 1
ATOM 651 O O . LYS A 1 81 ? -19.897 6.739 -11.133 1.00 15.30 82 LYS A O 1
ATOM 657 N N . LEU A 1 82 ? -18.015 7.388 -12.234 1.00 14.80 83 LEU A N 1
ATOM 658 C CA . LEU A 1 82 ? -17.138 6.365 -11.697 1.00 15.29 83 LEU A CA 1
ATOM 659 C C . LEU A 1 82 ? -15.873 7.079 -11.214 1.00 16.34 83 LEU A C 1
ATOM 660 O O . LEU A 1 82 ? -15.248 7.784 -12.032 1.00 18.03 83 LEU A O 1
ATOM 665 N N . GLU A 1 83 ? -15.496 6.880 -9.945 1.00 14.60 84 GLU A N 1
ATOM 666 C CA . GLU A 1 83 ? -14.236 7.440 -9.465 1.00 16.32 84 GLU A CA 1
ATOM 667 C C . GLU A 1 83 ? -13.526 6.434 -8.601 1.00 16.82 84 GLU A C 1
ATOM 668 O O . GLU A 1 83 ? -14.121 5.859 -7.668 1.00 17.12 84 GLU A O 1
ATOM 674 N N A LYS A 1 84 ? -12.285 6.192 -8.987 0.56 16.72 85 LYS A N 1
ATOM 675 N N B LYS A 1 84 ? -12.225 6.193 -8.832 0.44 16.30 85 LYS A N 1
ATOM 676 C CA A LYS A 1 84 ? -11.451 5.257 -8.271 0.56 15.39 85 LYS A CA 1
ATOM 677 C CA B LYS A 1 84 ? -11.511 5.045 -8.170 0.44 14.29 85 LYS A CA 1
ATOM 678 C C A LYS A 1 84 ? -10.582 6.109 -7.386 0.56 16.57 85 LYS A C 1
ATOM 679 C C B LYS A 1 84 ? -10.476 5.367 -7.063 0.44 13.72 85 LYS A C 1
ATOM 680 O O A LYS A 1 84 ? -9.708 6.841 -7.865 0.56 19.63 85 LYS A O 1
ATOM 681 O O B LYS A 1 84 ? -9.377 4.857 -7.008 0.44 19.86 85 LYS A O 1
ATOM 692 N N . GLY A 1 85 ? -10.923 6.107 -6.104 1.00 20.02 86 GLY A N 1
ATOM 693 C CA . GLY A 1 85 ? -10.103 6.704 -5.088 1.00 18.03 86 GLY A CA 1
ATOM 694 C C . GLY A 1 85 ? -10.745 8.006 -4.643 1.00 20.14 86 GLY A C 1
ATOM 695 O O . GLY A 1 85 ? -11.613 8.611 -5.331 1.00 22.09 86 GLY A O 1
ATOM 696 N N . MET A 1 86 ? -10.280 8.493 -3.496 1.00 18.62 87 MET A N 1
ATOM 697 C CA . MET A 1 86 ? -10.729 9.765 -2.948 1.00 20.16 87 MET A CA 1
ATOM 698 C C . MET A 1 86 ? -10.015 10.978 -3.508 1.00 22.08 87 MET A C 1
ATOM 699 O O . MET A 1 86 ? -10.383 12.126 -3.210 1.00 25.50 87 MET A O 1
ATOM 704 N N . GLY A 1 87 ? -8.961 10.733 -4.283 1.00 22.72 88 GLY A N 1
ATOM 705 C CA . GLY A 1 87 ? -8.099 11.782 -4.778 1.00 23.55 88 GLY A CA 1
ATOM 706 C C . GLY A 1 87 ? -6.943 12.159 -3.864 1.00 24.27 88 GLY A C 1
ATOM 707 O O . GLY A 1 87 ? -6.437 13.278 -3.908 1.00 24.82 88 GLY A O 1
ATOM 708 N N . ILE A 1 88 ? -6.528 11.215 -3.028 1.00 19.79 89 ILE A N 1
ATOM 709 C CA . ILE A 1 88 ? -5.357 11.413 -2.163 1.00 17.65 89 ILE A CA 1
ATOM 710 C C . ILE A 1 88 ? -4.429 10.242 -2.416 1.00 17.04 89 ILE A C 1
ATOM 711 O O . ILE A 1 88 ? -4.801 9.114 -2.105 1.00 16.90 89 ILE A O 1
ATOM 716 N N . GLU A 1 89 ? -3.267 10.505 -2.979 1.00 16.22 90 GLU A N 1
ATOM 717 C CA . GLU A 1 89 ? -2.429 9.404 -3.535 1.00 18.60 90 GLU A CA 1
ATOM 718 C C . GLU A 1 89 ? -2.104 8.347 -2.487 1.00 18.34 90 GLU A C 1
ATOM 719 O O . GLU A 1 89 ? -2.158 7.135 -2.786 1.00 18.08 90 GLU A O 1
ATOM 725 N N . VAL A 1 90 ? -1.756 8.748 -1.272 1.00 17.66 91 VAL A N 1
ATOM 726 C CA A VAL A 1 90 ? -1.280 7.776 -0.293 0.66 17.46 91 VAL A CA 1
ATOM 727 C CA B VAL A 1 90 ? -1.316 7.817 -0.234 0.34 17.26 91 VAL A CA 1
ATOM 728 C C . VAL A 1 90 ? -2.413 6.817 0.089 1.00 16.85 91 VAL A C 1
ATOM 729 O O . VAL A 1 90 ? -2.134 5.665 0.508 1.00 18.18 91 VAL A O 1
ATOM 736 N N . PHE A 1 91 ? -3.680 7.193 -0.118 1.00 15.39 92 PHE A N 1
ATOM 737 C CA . PHE A 1 91 ? -4.786 6.264 0.087 1.00 15.81 92 PHE A CA 1
ATOM 738 C C . PHE A 1 91 ? -5.216 5.616 -1.220 1.00 15.86 92 PHE A C 1
ATOM 739 O O . PHE A 1 91 ? -5.509 4.372 -1.260 1.00 15.62 92 PHE A O 1
ATOM 747 N N . ASP A 1 92 ? -5.231 6.358 -2.316 1.00 18.01 93 ASP A N 1
ATOM 748 C CA . ASP A 1 92 ? -5.726 5.808 -3.585 1.00 17.60 93 ASP A CA 1
ATOM 749 C C . ASP A 1 92 ? -4.825 4.651 -4.030 1.00 18.28 93 ASP A C 1
ATOM 750 O O . ASP A 1 92 ? -5.358 3.666 -4.613 1.00 18.98 93 ASP A O 1
ATOM 755 N N A ARG A 1 93 ? -3.544 4.685 -3.705 0.57 16.96 94 ARG A N 1
ATOM 756 N N B ARG A 1 93 ? -3.536 4.726 -3.742 0.43 17.20 94 ARG A N 1
ATOM 757 C CA A ARG A 1 93 ? -2.608 3.690 -4.216 0.57 17.67 94 ARG A CA 1
ATOM 758 C CA B ARG A 1 93 ? -2.592 3.703 -4.163 0.43 17.51 94 ARG A CA 1
ATOM 759 C C A ARG A 1 93 ? -2.852 2.305 -3.572 0.57 17.15 94 ARG A C 1
ATOM 760 C C B ARG A 1 93 ? -3.028 2.313 -3.694 0.43 15.62 94 ARG A C 1
ATOM 761 O O A ARG A 1 93 ? -2.251 1.312 -3.997 0.57 17.78 94 ARG A O 1
ATOM 762 O O B ARG A 1 93 ? -2.729 1.318 -4.357 0.43 16.36 94 ARG A O 1
ATOM 777 N N . GLU A 1 94 ? -3.693 2.243 -2.550 1.00 14.92 95 GLU A N 1
ATOM 778 C CA . GLU A 1 94 ? -4.006 0.954 -1.922 1.00 15.19 95 GLU A CA 1
ATOM 779 C C . GLU A 1 94 ? -5.295 0.343 -2.438 1.00 15.52 95 GLU A C 1
ATOM 780 O O . GLU A 1 94 ? -5.662 -0.751 -2.018 1.00 14.53 95 GLU A O 1
ATOM 786 N N . GLY A 1 95 ? -5.971 0.989 -3.368 1.00 13.99 96 GLY A N 1
ATOM 787 C CA . GLY A 1 95 ? -7.130 0.369 -4.031 1.00 13.64 96 GLY A CA 1
ATOM 788 C C . GLY A 1 95 ? -8.234 -0.055 -3.111 1.00 13.96 96 GLY A C 1
ATOM 789 O O . GLY A 1 95 ? -8.830 -1.154 -3.285 1.00 13.54 96 GLY A O 1
ATOM 790 N N . ARG A 1 96 ? -8.605 0.845 -2.201 1.00 12.87 97 ARG A N 1
ATOM 791 C CA . ARG A 1 96 ? -9.580 0.572 -1.164 1.00 13.09 97 ARG A CA 1
ATOM 792 C C . ARG A 1 96 ? -10.910 1.251 -1.355 1.00 11.36 97 ARG A C 1
ATOM 793 O O . ARG A 1 96 ? -11.790 1.053 -0.526 1.00 14.09 97 ARG A O 1
ATOM 801 N N . PHE A 1 97 ? -11.076 2.062 -2.409 1.00 12.81 98 PHE A N 1
ATOM 802 C CA . PHE A 1 97 ? -12.196 2.987 -2.485 1.00 12.05 98 PHE A CA 1
ATOM 803 C C . PHE A 1 97 ? -12.677 3.070 -3.904 1.00 13.16 98 PHE A C 1
ATOM 804 O O . PHE A 1 97 ? -11.923 3.407 -4.819 1.00 14.19 98 PHE A O 1
ATOM 812 N N . LEU A 1 98 ? -13.954 2.797 -4.072 1.00 11.75 99 LEU A N 1
ATOM 813 C CA . LEU A 1 98 ? -14.571 2.893 -5.406 1.00 12.55 99 LEU A CA 1
ATOM 814 C C . LEU A 1 98 ? -15.925 3.566 -5.329 1.00 12.34 99 LEU A C 1
ATOM 815 O O . LEU A 1 98 ? -16.841 3.065 -4.629 1.00 12.53 99 LEU A O 1
ATOM 820 N N . ARG A 1 99 ? -16.059 4.683 -6.023 1.00 12.34 100 ARG A N 1
ATOM 821 C CA . ARG A 1 99 ? -17.301 5.454 -6.095 1.00 12.12 100 ARG A CA 1
ATOM 822 C C . ARG A 1 99 ? -18.013 5.201 -7.396 1.00 13.18 100 ARG A C 1
ATOM 823 O O . ARG A 1 99 ? -17.437 5.324 -8.496 1.00 13.28 100 ARG A O 1
ATOM 831 N N . THR A 1 100 ? -19.299 4.878 -7.302 1.00 12.73 101 THR A N 1
ATOM 832 C CA . THR A 1 100 ? -20.175 4.792 -8.466 1.00 12.00 101 THR A CA 1
ATOM 833 C C . THR A 1 100 ? -21.439 5.584 -8.150 1.00 13.30 101 THR A C 1
ATOM 834 O O . THR A 1 100 ? -22.121 5.269 -7.167 1.00 13.46 101 THR A O 1
ATOM 838 N N . ASP A 1 101 ? -21.771 6.564 -8.974 1.00 13.62 102 ASP A N 1
ATOM 839 C CA . ASP A 1 101 ? -22.985 7.374 -8.762 1.00 13.53 102 ASP A CA 1
ATOM 840 C C . ASP A 1 101 ? -24.098 6.763 -9.553 1.00 17.34 102 ASP A C 1
ATOM 841 O O . ASP A 1 101 ? -23.901 6.412 -10.731 1.00 16.91 102 ASP A O 1
ATOM 846 N N . TYR A 1 102 ? -25.287 6.722 -8.946 1.00 16.14 103 TYR A N 1
ATOM 847 C CA . TYR A 1 102 ? -26.506 6.349 -9.682 1.00 17.33 103 TYR A CA 1
ATOM 848 C C . TYR A 1 102 ? -27.477 7.518 -9.677 1.00 19.16 103 TYR A C 1
ATOM 849 O O . TYR A 1 102 ? -27.221 8.563 -9.038 1.00 18.72 103 TYR A O 1
ATOM 858 N N . GLU A 1 103 ? -28.597 7.400 -10.414 1.00 21.62 104 GLU A N 1
ATOM 859 C CA . GLU A 1 103 ? -29.500 8.538 -10.482 1.00 24.28 104 GLU A CA 1
ATOM 860 C C . GLU A 1 103 ? -30.001 8.905 -9.094 1.00 21.19 104 GLU A C 1
ATOM 861 O O . GLU A 1 103 ? -30.179 10.084 -8.837 1.00 22.13 104 GLU A O 1
ATOM 867 N N . ASP A 1 104 ? -30.179 7.925 -8.218 1.00 19.21 105 ASP A N 1
ATOM 868 C CA . ASP A 1 104 ? -30.822 8.185 -6.931 1.00 19.09 105 ASP A CA 1
ATOM 869 C C . ASP A 1 104 ? -29.874 8.327 -5.744 1.00 16.39 105 ASP A C 1
ATOM 870 O O . ASP A 1 104 ? -30.303 8.752 -4.659 1.00 19.55 105 ASP A O 1
ATOM 875 N N . PHE A 1 105 ? -28.589 8.021 -5.906 1.00 14.83 106 PHE A N 1
ATOM 876 C CA . PHE A 1 105 ? -27.670 8.120 -4.789 1.00 14.52 106 PHE A CA 1
ATOM 877 C C . PHE A 1 105 ? -26.264 7.895 -5.266 1.00 14.49 106 PHE A C 1
ATOM 878 O O . PHE A 1 105 ? -26.054 7.332 -6.355 1.00 15.76 106 PHE A O 1
ATOM 886 N N . VAL A 1 106 ? -25.324 8.297 -4.429 1.00 12.68 107 VAL A N 1
ATOM 887 C CA . VAL A 1 106 ? -23.900 8.030 -4.596 1.00 12.51 107 VAL A CA 1
ATOM 888 C C . VAL A 1 106 ? -23.513 6.797 -3.772 1.00 13.26 107 VAL A C 1
ATOM 889 O O . VAL A 1 106 ? -23.832 6.770 -2.573 1.00 13.76 107 VAL A O 1
ATOM 893 N N . LEU A 1 107 ? -22.822 5.824 -4.379 1.00 11.36 108 LEU A N 1
ATOM 894 C CA . LEU A 1 107 ? -22.364 4.648 -3.668 1.00 12.10 108 LEU A CA 1
ATOM 895 C C . LEU A 1 107 ? -20.862 4.658 -3.487 1.00 10.98 108 LEU A C 1
ATOM 896 O O . LEU A 1 107 ? -20.114 4.780 -4.473 1.00 13.15 108 LEU A O 1
ATOM 901 N N . LEU A 1 108 ? -20.425 4.547 -2.242 1.00 10.77 109 LEU A N 1
ATOM 902 C CA . LEU A 1 108 ? -18.987 4.419 -1.935 1.00 11.65 109 LEU A CA 1
ATOM 903 C C . LEU A 1 108 ? -18.751 3.023 -1.408 1.00 12.07 109 LEU A C 1
ATOM 904 O O . LEU A 1 108 ? -19.328 2.655 -0.371 1.00 12.52 109 LEU A O 1
ATOM 909 N N . ASN A 1 109 ? -17.907 2.264 -2.090 1.00 11.05 110 ASN A N 1
ATOM 910 C CA . ASN A 1 109 ? -17.565 0.904 -1.731 1.00 12.22 110 ASN A CA 1
ATOM 911 C C . ASN A 1 109 ? -16.140 0.907 -1.171 1.00 11.44 110 ASN A C 1
ATOM 912 O O . ASN A 1 109 ? -15.219 1.299 -1.895 1.00 11.97 110 ASN A O 1
ATOM 917 N N . ILE A 1 110 ? -15.973 0.530 0.078 1.00 11.69 111 ILE A N 1
ATOM 918 C CA . ILE A 1 110 ? -14.691 0.756 0.769 1.00 11.13 111 ILE A CA 1
ATOM 919 C C . ILE A 1 110 ? -14.183 -0.442 1.551 1.00 11.33 111 ILE A C 1
ATOM 920 O O . ILE A 1 110 ? -14.960 -1.067 2.292 1.00 12.33 111 ILE A O 1
ATOM 925 N N . TYR A 1 111 ? -12.906 -0.731 1.384 1.00 11.70 112 TYR A N 1
ATOM 926 C CA . TYR A 1 111 ? -12.190 -1.695 2.211 1.00 12.17 112 TYR A CA 1
ATOM 927 C C . TYR A 1 111 ? -11.314 -0.877 3.161 1.00 11.89 112 TYR A C 1
ATOM 928 O O . TYR A 1 111 ? -10.198 -0.477 2.818 1.00 12.90 112 TYR A O 1
ATOM 937 N N . PHE A 1 112 ? -11.836 -0.589 4.345 1.00 11.84 113 PHE A N 1
ATOM 938 C CA . PHE A 1 112 ? -11.064 0.275 5.270 1.00 11.85 113 PHE A CA 1
ATOM 939 C C . PHE A 1 112 ? -9.862 -0.511 5.801 1.00 12.85 113 PHE A C 1
ATOM 940 O O . PHE A 1 112 ? -9.915 -1.755 5.901 1.00 12.73 113 PHE A O 1
ATOM 948 N N . PRO A 1 113 ? -8.745 0.157 6.088 1.00 12.46 114 PRO A N 1
ATOM 949 C CA . PRO A 1 113 ? -7.537 -0.563 6.514 1.00 14.90 114 PRO A CA 1
ATOM 950 C C . PRO A 1 113 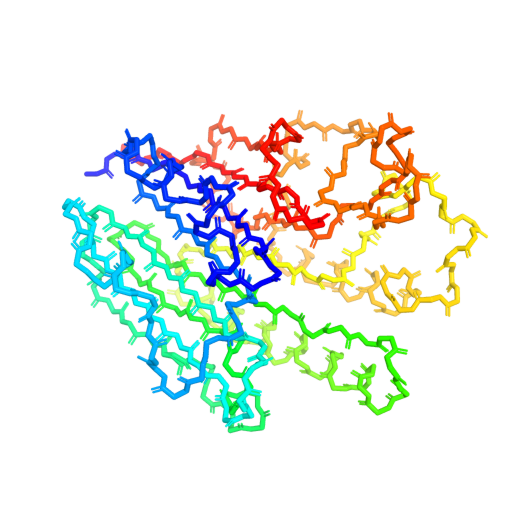? -7.688 -1.338 7.821 1.00 16.62 114 PRO A C 1
ATOM 951 O O . PRO A 1 113 ? -8.414 -0.941 8.724 1.00 17.41 114 PRO A O 1
ATOM 955 N N . ASN A 1 114 ? -6.975 -2.454 7.863 1.00 18.08 115 ASN A N 1
ATOM 956 C CA A ASN A 1 114 ? -6.827 -3.131 9.107 0.63 23.41 115 ASN A CA 1
ATOM 957 C CA B ASN A 1 114 ? -6.765 -3.234 9.074 0.37 23.75 115 ASN A CA 1
ATOM 958 C C . ASN A 1 114 ? -5.599 -2.620 9.830 1.00 21.40 115 ASN A C 1
ATOM 959 O O . ASN A 1 114 ? -4.532 -2.442 9.241 1.00 23.06 115 ASN A O 1
ATOM 968 N N . GLY A 1 115 ? -5.775 -2.314 11.111 1.00 17.83 116 GLY A N 1
ATOM 969 C CA . GLY A 1 115 ? -4.751 -1.688 11.914 1.00 19.28 116 GLY A CA 1
ATOM 970 C C . GLY A 1 115 ? -3.935 -2.614 12.813 1.00 20.57 116 GLY A C 1
ATOM 971 O O . GLY A 1 115 ? -3.139 -2.162 13.617 1.00 22.46 116 GLY A O 1
ATOM 972 N N . LYS A 1 116 ? -4.146 -3.922 12.682 1.00 19.31 117 LYS A N 1
ATOM 973 C CA . LYS A 1 116 ? -3.502 -4.832 13.628 1.00 22.73 117 LYS A CA 1
ATOM 974 C C . LYS A 1 116 ? -2.001 -5.027 13.463 1.00 25.32 117 LYS A C 1
ATOM 975 O O . LYS A 1 116 ? -1.330 -5.378 14.439 1.00 28.27 117 LYS A O 1
ATOM 981 N N . MET A 1 117 ? -1.463 -4.876 12.261 1.00 25.93 118 MET A N 1
ATOM 982 C CA A MET A 1 117 ? -0.091 -5.336 12.035 0.47 28.17 118 MET A CA 1
ATOM 983 C CA B MET A 1 117 ? -0.059 -5.278 11.986 0.53 29.25 118 MET A CA 1
ATOM 984 C C . MET A 1 117 ? 0.958 -4.475 12.739 1.00 29.89 118 MET A C 1
ATOM 985 O O . MET A 1 117 ? 2.033 -4.981 13.113 1.00 32.23 118 MET A O 1
ATOM 994 N N . SER A 1 118 ? 0.682 -3.189 12.901 1.00 30.50 119 SER A N 1
ATOM 995 C CA . SER A 1 118 ? 1.660 -2.270 13.452 1.00 30.92 119 SER A CA 1
ATOM 996 C C . SER A 1 118 ? 1.019 -0.971 13.889 1.00 29.62 119 SER A C 1
ATOM 997 O O . SER A 1 118 ? -0.086 -0.616 13.456 1.00 28.09 119 SER A O 1
ATOM 1000 N N . GLN A 1 119 ? 1.732 -0.232 14.715 1.00 30.17 120 GLN A N 1
ATOM 1001 C CA . GLN A 1 119 ? 1.330 1.116 15.076 1.00 30.72 120 GLN A CA 1
ATOM 1002 C C . GLN A 1 119 ? 1.219 1.959 13.825 1.00 30.07 120 GLN A C 1
ATOM 1003 O O . GLN A 1 119 ? 0.311 2.780 13.695 1.00 28.90 120 GLN A O 1
ATOM 1009 N N . GLU A 1 120 ? 2.121 1.759 12.876 1.00 28.79 121 GLU A N 1
ATOM 1010 C CA . GLU A 1 120 ? 2.087 2.632 11.717 1.00 28.12 121 GLU A CA 1
ATOM 1011 C C . GLU A 1 120 ? 0.807 2.332 10.913 1.00 25.01 121 GLU A C 1
ATOM 1012 O O . GLU A 1 120 ? 0.187 3.259 10.341 1.00 27.18 121 GLU A O 1
ATOM 1018 N N . ARG A 1 121 ? 0.374 1.071 10.883 1.00 22.70 122 ARG A N 1
ATOM 1019 C CA . ARG A 1 121 ? -0.815 0.770 10.109 1.00 20.86 122 ARG A CA 1
ATOM 1020 C C . ARG A 1 121 ? -2.061 1.186 10.869 1.00 19.87 122 ARG A C 1
ATOM 1021 O O . ARG A 1 121 ? -3.038 1.572 10.242 1.00 19.26 122 ARG A O 1
ATOM 1029 N N . LEU A 1 122 ? -1.999 1.166 12.195 1.00 21.44 123 LEU A N 1
ATOM 1030 C CA . LEU A 1 122 ? -3.117 1.727 12.967 1.00 20.18 123 LEU A CA 1
ATOM 1031 C C . LEU A 1 122 ? -3.210 3.249 12.645 1.00 17.90 123 LEU A C 1
ATOM 1032 O O . LEU A 1 122 ? -4.317 3.762 12.412 1.00 18.29 123 LEU A O 1
ATOM 1037 N N . GLY A 1 123 ? -2.081 3.919 12.541 1.00 20.52 124 GLY A N 1
ATOM 1038 C CA . GLY A 1 123 ? -2.037 5.343 12.220 1.00 20.16 124 GLY A CA 1
ATOM 1039 C C . GLY A 1 123 ? -2.639 5.564 10.849 1.00 20.17 124 GLY A C 1
ATOM 1040 O O . GLY A 1 123 ? -3.417 6.507 10.648 1.00 20.09 124 GLY A O 1
ATOM 1041 N N . TYR A 1 124 ? -2.306 4.694 9.908 1.00 18.65 125 TYR A N 1
ATOM 1042 C CA . TYR A 1 124 ? -2.783 4.812 8.552 1.00 18.19 125 TYR A CA 1
ATOM 1043 C C . TYR A 1 124 ? -4.287 4.625 8.522 1.00 17.32 125 TYR A C 1
ATOM 1044 O O . TYR A 1 124 ? -5.006 5.354 7.828 1.00 16.36 125 TYR A O 1
ATOM 1053 N N . LYS A 1 125 ? -4.781 3.604 9.224 1.00 16.34 126 LYS A N 1
ATOM 1054 C CA . LYS A 1 125 ? -6.214 3.375 9.348 1.00 15.60 126 LYS A CA 1
ATOM 1055 C C . LYS A 1 125 ? -6.948 4.630 9.869 1.00 15.07 126 LYS A C 1
ATOM 1056 O O . LYS A 1 125 ? -7.960 5.037 9.287 1.00 15.34 126 LYS A O 1
ATOM 1062 N N . MET A 1 126 ? -6.435 5.223 10.937 1.00 16.75 127 MET A N 1
ATOM 1063 C CA . MET A 1 126 ? -7.092 6.412 11.492 1.00 16.62 127 MET A CA 1
ATOM 1064 C C . MET A 1 126 ? -7.016 7.594 10.511 1.00 18.02 127 MET A C 1
ATOM 1065 O O . MET A 1 126 ? -7.986 8.364 10.390 1.00 17.96 127 MET A O 1
ATOM 1070 N N . ALA A 1 127 ? -5.898 7.737 9.808 1.00 16.87 128 ALA A N 1
ATOM 1071 C CA . ALA A 1 127 ? -5.775 8.802 8.815 1.00 16.62 128 ALA A CA 1
ATOM 1072 C C . ALA A 1 127 ? -6.760 8.563 7.643 1.00 16.66 128 ALA A C 1
ATOM 1073 O O . ALA A 1 127 ? -7.371 9.494 7.091 1.00 17.10 128 ALA A O 1
ATOM 1075 N N . PHE A 1 128 ? -6.914 7.315 7.229 1.00 15.20 129 PHE A N 1
ATOM 1076 C CA . PHE A 1 128 ? -7.884 6.954 6.187 1.00 14.83 129 PHE A CA 1
ATOM 1077 C C . PHE A 1 128 ? -9.279 7.306 6.648 1.00 15.76 129 PHE A C 1
ATOM 1078 O O . PHE A 1 128 ? -10.059 7.876 5.883 1.00 14.29 129 PHE A O 1
ATOM 1086 N N . TYR A 1 129 ? -9.629 6.958 7.884 1.00 15.36 130 TYR A N 1
ATOM 1087 C CA . TYR A 1 129 ? -10.952 7.285 8.436 1.00 15.40 130 TYR A CA 1
ATOM 1088 C C . TYR A 1 129 ? -11.155 8.821 8.334 1.00 16.11 130 TYR A C 1
ATOM 1089 O O . TYR A 1 129 ? -12.249 9.258 7.938 1.00 15.73 130 TYR A O 1
ATOM 1098 N N . ASP A 1 130 ? -10.157 9.621 8.716 1.00 17.18 131 ASP A N 1
ATOM 1099 C CA . ASP A 1 130 ? -10.318 11.084 8.699 1.00 17.32 131 ASP A CA 1
ATOM 1100 C C . ASP A 1 130 ? -10.565 11.579 7.279 1.00 16.51 131 ASP A C 1
ATOM 1101 O O . ASP A 1 130 ? -11.427 12.426 7.038 1.00 17.44 131 ASP A O 1
ATOM 1106 N N . ALA A 1 131 ? -9.796 11.057 6.316 1.00 15.58 132 ALA A N 1
ATOM 1107 C CA . ALA A 1 131 ? -9.942 11.481 4.925 1.00 17.09 132 ALA A CA 1
ATOM 1108 C C . ALA A 1 131 ? -11.294 11.070 4.396 1.00 15.27 132 ALA A C 1
ATOM 1109 O O . ALA A 1 131 ? -11.932 11.829 3.699 1.00 16.62 132 ALA A O 1
ATOM 1111 N N . PHE A 1 132 ? -11.716 9.836 4.663 1.00 13.76 133 PHE A N 1
ATOM 1112 C CA . PHE A 1 132 ? -13.020 9.430 4.264 1.00 13.69 133 PHE A CA 1
ATOM 1113 C C . PHE A 1 132 ? -14.133 10.303 4.844 1.00 14.07 133 PHE A C 1
ATOM 1114 O O . PHE A 1 132 ? -15.060 10.686 4.097 1.00 14.54 133 PHE A O 1
ATOM 1122 N N . LEU A 1 133 ? -14.049 10.640 6.127 1.00 14.85 134 LEU A N 1
ATOM 1123 C CA . LEU A 1 133 ? -15.131 11.427 6.716 1.00 16.36 134 LEU A CA 1
ATOM 1124 C C . LEU A 1 133 ? -15.195 12.791 6.038 1.00 17.15 134 LEU A C 1
ATOM 1125 O O . LEU A 1 133 ? -16.292 13.279 5.708 1.00 15.44 134 LEU A O 1
ATOM 1130 N N . ASP A 1 134 ? -14.052 13.380 5.752 1.00 15.30 135 ASP A N 1
ATOM 1131 C CA . ASP A 1 134 ? -14.091 14.680 5.095 1.00 16.00 135 ASP A CA 1
ATOM 1132 C C . ASP A 1 134 ? -14.646 14.572 3.683 1.00 17.02 135 ASP A C 1
ATOM 1133 O O . ASP A 1 134 ? -15.409 15.455 3.231 1.00 17.51 135 ASP A O 1
ATOM 1138 N N . TYR A 1 135 ? -14.290 13.524 2.970 1.00 16.06 136 TYR A N 1
ATOM 1139 C CA . TYR A 1 135 ? -14.786 13.273 1.640 1.00 15.06 136 TYR A CA 1
ATOM 1140 C C . TYR A 1 135 ? -16.295 13.098 1.641 1.00 16.47 136 TYR A C 1
ATOM 1141 O O . TYR A 1 135 ? -16.980 13.750 0.827 1.00 16.26 136 TYR A O 1
ATOM 1150 N N . ALA A 1 136 ? -16.808 12.231 2.503 1.00 14.29 137 ALA A N 1
ATOM 1151 C CA . ALA A 1 136 ? -18.251 12.005 2.555 1.00 14.67 137 ALA A CA 1
ATOM 1152 C C . ALA A 1 136 ? -18.944 13.279 2.974 1.00 16.14 137 ALA A C 1
ATOM 1153 O O . ALA A 1 136 ? -19.961 13.642 2.356 1.00 16.55 137 ALA A O 1
ATOM 1155 N N . ASN A 1 137 ? -18.422 14.004 3.967 1.00 14.59 138 ASN A N 1
ATOM 1156 C CA . ASN A 1 137 ? -19.099 15.211 4.416 1.00 16.82 138 ASN A CA 1
ATOM 1157 C C . ASN A 1 137 ? -19.168 16.253 3.304 1.00 17.82 138 ASN A C 1
ATOM 1158 O O . ASN A 1 137 ? -20.142 16.965 3.199 1.00 18.53 138 ASN A O 1
ATOM 1163 N N . ALA A 1 138 ? -18.149 16.358 2.458 1.00 16.54 139 ALA A N 1
ATOM 1164 C CA . ALA A 1 138 ? -18.210 17.322 1.386 1.00 17.24 139 ALA A CA 1
ATOM 1165 C C . ALA A 1 138 ? -19.328 16.964 0.422 1.00 17.00 139 ALA A C 1
ATOM 1166 O O . ALA A 1 138 ? -20.049 17.873 -0.006 1.00 18.80 139 ALA A O 1
ATOM 1168 N N . LEU A 1 139 ? -19.466 15.697 0.055 1.00 16.66 140 LEU A N 1
ATOM 1169 C CA . LEU A 1 139 ? -20.580 15.294 -0.808 1.00 16.67 140 LEU A CA 1
ATOM 1170 C C . LEU A 1 139 ? -21.962 15.555 -0.147 1.00 18.07 140 LEU A C 1
ATOM 1171 O O . LEU A 1 139 ? -22.896 16.011 -0.797 1.00 17.58 140 LEU A O 1
ATOM 1176 N N . LYS A 1 140 ? -22.058 15.240 1.132 1.00 15.93 141 LYS A N 1
ATOM 1177 C CA . LYS A 1 140 ? -23.305 15.442 1.854 1.00 16.65 141 LYS A CA 1
ATOM 1178 C C . LYS A 1 140 ? -23.670 16.935 1.903 1.00 16.74 141 LYS A C 1
ATOM 1179 O O . LYS A 1 140 ? -24.842 17.289 1.751 1.00 19.59 141 LYS A O 1
ATOM 1185 N N . SER A 1 141 ? -22.685 17.831 2.051 1.00 16.70 142 SER A N 1
ATOM 1186 C CA A SER A 1 141 ? -22.867 19.271 2.077 0.59 17.83 142 SER A CA 1
ATOM 1187 C CA B SER A 1 141 ? -22.931 19.254 2.103 0.41 18.00 142 SER A CA 1
ATOM 1188 C C . SER A 1 141 ? -23.507 19.746 0.778 1.00 15.80 142 SER A C 1
ATOM 1189 O O . SER A 1 141 ? -24.240 20.704 0.760 1.00 18.77 142 SER A O 1
ATOM 1194 N N . GLU A 1 142 ? -23.140 19.055 -0.325 1.00 20.98 143 GLU A N 1
ATOM 1195 C CA . GLU A 1 142 ? -23.647 19.386 -1.682 1.00 22.77 143 GLU A CA 1
ATOM 1196 C C . GLU A 1 142 ? -25.082 18.841 -1.940 1.00 22.18 143 GLU A C 1
ATOM 1197 O O . GLU A 1 142 ? -25.718 19.199 -2.938 1.00 28.96 143 GLU A O 1
ATOM 1203 N N . GLY A 1 143 ? -25.581 17.999 -1.040 1.00 20.99 144 GLY A N 1
ATOM 1204 C CA . GLY A 1 143 ? -26.935 17.463 -1.112 1.00 19.71 144 GLY A CA 1
ATOM 1205 C C . GLY A 1 143 ? -26.950 16.049 -1.705 1.00 19.58 144 GLY A C 1
ATOM 1206 O O . GLY A 1 143 ? -28.030 15.556 -1.994 1.00 19.66 144 GLY A O 1
ATOM 1207 N N . LYS A 1 144 ? -25.814 15.390 -1.874 1.00 17.75 145 LYS A N 1
ATOM 1208 C CA . LYS A 1 144 ? -25.839 14.019 -2.328 1.00 14.88 145 LYS A CA 1
ATOM 1209 C C . LYS A 1 144 ? -26.531 13.161 -1.296 1.00 17.55 145 LYS A C 1
ATOM 1210 O O . LYS A 1 144 ? -26.470 13.426 -0.085 1.00 18.18 145 LYS A O 1
ATOM 1216 N N . LYS A 1 145 ? -27.113 12.058 -1.779 1.00 16.38 146 LYS A N 1
ATOM 1217 C CA . LYS A 1 145 ? -27.607 10.942 -0.935 1.00 15.16 146 LYS A CA 1
ATOM 1218 C C . LYS A 1 145 ? -26.529 9.912 -0.961 1.00 15.93 146 LYS A C 1
ATOM 1219 O O . LYS A 1 145 ? -26.215 9.408 -2.048 1.00 17.33 146 LYS A O 1
ATOM 1225 N N . LEU A 1 146 ? -25.953 9.574 0.190 1.00 13.92 147 LEU A N 1
ATOM 1226 C CA . LEU A 1 146 ? -24.792 8.699 0.259 1.00 13.76 147 LEU A CA 1
ATOM 1227 C C . LEU A 1 146 ? -25.117 7.356 0.821 1.00 13.61 147 LEU A C 1
ATOM 1228 O O . LEU A 1 146 ? -25.697 7.251 1.905 1.00 14.30 147 LEU A O 1
ATOM 1233 N N . VAL A 1 147 ? -24.665 6.308 0.131 1.00 13.23 148 VAL A N 1
ATOM 1234 C CA . VAL A 1 147 ? -24.702 4.943 0.625 1.00 12.33 148 VAL A CA 1
ATOM 1235 C C . VAL A 1 147 ? -23.240 4.533 0.700 1.00 11.97 148 VAL A C 1
ATOM 1236 O O . VAL A 1 147 ? -22.520 4.650 -0.308 1.00 13.13 148 VAL A O 1
ATOM 1240 N N . ILE A 1 148 ? -22.785 4.074 1.859 1.00 12.00 149 ILE A N 1
ATOM 1241 C CA . ILE A 1 148 ? -21.405 3.670 2.048 1.00 13.37 149 ILE A CA 1
ATOM 1242 C C . ILE A 1 148 ? -21.385 2.258 2.536 1.00 12.74 149 ILE A C 1
ATOM 1243 O O . ILE A 1 148 ? -21.875 1.948 3.625 1.00 13.48 149 ILE A O 1
ATOM 1248 N N . CYS A 1 149 ? -20.816 1.364 1.743 1.00 11.35 150 CYS A N 1
ATOM 1249 C CA . CYS A 1 149 ? -20.789 -0.038 2.221 1.00 11.34 150 CYS A CA 1
ATOM 1250 C C . CYS A 1 149 ? -19.354 -0.503 2.270 1.00 11.99 150 CYS A C 1
ATOM 1251 O O . CYS A 1 149 ? -18.482 -0.104 1.465 1.00 12.04 150 CYS A O 1
ATOM 1254 N N . GLY A 1 150 ? -19.142 -1.473 3.157 1.00 14.30 151 GLY A N 1
ATOM 1255 C CA . GLY A 1 150 ? -17.875 -2.183 3.116 1.00 14.22 151 GLY A CA 1
ATOM 1256 C C . GLY A 1 150 ? -17.444 -2.610 4.484 1.00 13.29 151 GLY A C 1
ATOM 1257 O O . GLY A 1 150 ? -18.223 -2.703 5.451 1.00 12.89 151 GLY A O 1
ATOM 1258 N N . ASP A 1 151 ? -16.160 -2.956 4.538 1.00 12.50 152 ASP A N 1
ATOM 1259 C CA . ASP A 1 151 ? -15.524 -3.550 5.706 1.00 10.29 152 ASP A CA 1
ATOM 1260 C C . ASP A 1 151 ? -14.832 -2.436 6.436 1.00 11.50 152 ASP A C 1
ATOM 1261 O O . ASP A 1 151 ? -13.789 -1.942 5.972 1.00 11.79 152 ASP A O 1
ATOM 1266 N N . VAL A 1 152 ? -15.428 -2.034 7.553 1.00 11.15 153 VAL A N 1
ATOM 1267 C CA . VAL A 1 152 ? -14.898 -0.926 8.354 1.00 12.74 153 VAL A CA 1
ATOM 1268 C C . VAL A 1 152 ? -13.729 -1.431 9.206 1.00 11.75 153 VAL A C 1
ATOM 1269 O O . VAL A 1 152 ? -12.944 -0.628 9.723 1.00 12.91 153 VAL A O 1
ATOM 1273 N N . ASN A 1 153 ? -13.620 -2.752 9.414 1.00 11.64 154 ASN A N 1
ATOM 1274 C CA . ASN A 1 153 ? -12.547 -3.323 10.242 1.00 11.80 154 ASN A CA 1
ATOM 1275 C C . ASN A 1 153 ? -12.581 -2.827 11.685 1.00 12.75 154 ASN A C 1
ATOM 1276 O O . ASN A 1 153 ? -11.565 -2.911 12.391 1.00 13.57 154 ASN A O 1
ATOM 1281 N N . THR A 1 154 ? -13.785 -2.429 12.141 1.00 14.19 155 THR A N 1
ATOM 1282 C CA . THR A 1 154 ? -14.021 -2.057 13.537 1.00 13.35 155 THR A CA 1
ATOM 1283 C C . THR A 1 154 ? -15.413 -2.481 13.938 1.00 13.49 155 THR A C 1
ATOM 1284 O O . THR A 1 154 ? -16.345 -2.340 13.113 1.00 13.64 155 THR A O 1
ATOM 1288 N N . ALA A 1 155 ? -15.545 -3.034 15.151 1.00 13.25 156 ALA A N 1
ATOM 1289 C CA . ALA A 1 155 ? -16.844 -3.305 15.768 1.00 13.07 156 ALA A CA 1
ATOM 1290 C C . ALA A 1 155 ? -17.194 -2.085 16.605 1.00 14.06 156 ALA A C 1
ATOM 1291 O O . ALA A 1 155 ? -16.448 -1.718 17.510 1.00 16.04 156 ALA A O 1
ATOM 1293 N N . HIS A 1 156 ? -18.349 -1.471 16.306 1.00 13.29 157 HIS A N 1
ATOM 1294 C CA . HIS A 1 156 ? -18.627 -0.150 16.861 1.00 13.99 157 HIS A CA 1
ATOM 1295 C C . HIS A 1 156 ? -18.810 -0.192 18.373 1.00 14.85 157 HIS A C 1
ATOM 1296 O O . HIS A 1 156 ? -18.175 0.584 19.125 1.00 16.21 157 HIS A O 1
ATOM 1303 N N . LYS A 1 157 ? -19.689 -1.069 18.850 1.00 15.31 158 LYS A N 1
ATOM 1304 C CA . LYS A 1 157 ? -20.128 -1.103 20.253 1.00 16.84 158 LYS A CA 1
ATOM 1305 C C . LYS A 1 157 ? -19.881 -2.512 20.809 1.00 15.54 158 LYS A C 1
ATOM 1306 O O . LYS A 1 157 ? -19.602 -3.457 20.049 1.00 15.12 158 LYS A O 1
ATOM 1312 N N . GLU A 1 158 ? -19.959 -2.656 22.131 1.00 17.53 159 GLU A N 1
ATOM 1313 C CA . GLU A 1 158 ? -19.764 -3.967 22.757 1.00 16.32 159 GLU A CA 1
ATOM 1314 C C . GLU A 1 158 ? -20.720 -4.997 22.177 1.00 16.97 159 GLU A C 1
ATOM 1315 O O . GLU A 1 158 ? -20.339 -6.160 22.023 1.00 17.66 159 GLU A O 1
ATOM 1321 N N . ILE A 1 159 ? -21.935 -4.587 21.810 1.00 15.79 160 ILE A N 1
ATOM 1322 C CA . ILE A 1 159 ? -22.898 -5.533 21.252 1.00 16.44 160 ILE A CA 1
ATOM 1323 C C . ILE A 1 159 ? -22.442 -6.018 19.865 1.00 15.99 160 ILE A C 1
ATOM 1324 O O . ILE A 1 159 ? -22.993 -7.019 19.360 1.00 17.32 160 ILE A O 1
ATOM 1329 N N . ASP A 1 160 ? -21.456 -5.337 19.247 1.00 14.26 161 ASP A N 1
ATOM 1330 C CA . ASP A 1 160 ? -21.020 -5.712 17.904 1.00 14.28 161 ASP A CA 1
ATOM 1331 C C . ASP A 1 160 ? -19.931 -6.780 17.872 1.00 13.54 161 ASP A C 1
ATOM 1332 O O . ASP A 1 160 ? -19.428 -7.106 16.803 1.00 14.98 161 ASP A O 1
ATOM 1337 N N . LEU A 1 161 ? -19.581 -7.384 18.997 1.00 14.12 162 LEU A N 1
ATOM 1338 C CA . LEU A 1 161 ? -18.733 -8.575 18.956 1.00 14.84 162 LEU A CA 1
ATOM 1339 C C . LEU A 1 161 ? -19.026 -9.473 20.134 1.00 15.71 162 LEU A C 1
ATOM 1340 O O . LEU A 1 161 ? -19.578 -9.051 21.150 1.00 16.69 162 LEU A O 1
ATOM 1345 N N . ALA A 1 162 ? -18.682 -10.754 19.983 1.00 14.95 163 ALA A N 1
ATOM 1346 C CA . ALA A 1 162 ? -18.994 -11.715 21.018 1.00 15.39 163 ALA A CA 1
ATOM 1347 C C . ALA A 1 162 ? -18.140 -11.607 22.272 1.00 18.51 163 ALA A C 1
ATOM 1348 O O . ALA A 1 162 ? -18.629 -11.951 23.346 1.00 20.83 163 ALA A O 1
ATOM 1350 N N . ARG A 1 163 ? -16.886 -11.181 22.140 1.00 17.95 164 ARG A N 1
ATOM 1351 C CA A ARG A 1 163 ? -15.973 -11.131 23.270 0.57 19.63 164 ARG A CA 1
ATOM 1352 C CA B ARG A 1 163 ? -15.991 -11.132 23.293 0.43 19.68 164 ARG A CA 1
ATOM 1353 C C . ARG A 1 163 ? -15.363 -9.761 23.435 1.00 18.84 164 ARG A C 1
ATOM 1354 O O . ARG A 1 163 ? -14.132 -9.596 23.280 1.00 21.18 164 ARG A O 1
ATOM 1369 N N . PRO A 1 164 ? -16.183 -8.766 23.778 1.00 19.24 165 PRO A N 1
ATOM 1370 C CA . PRO A 1 164 ? -15.630 -7.415 23.868 1.00 20.59 165 PRO A CA 1
ATOM 1371 C C . PRO A 1 164 ? -14.566 -7.293 24.931 1.00 23.12 165 PRO A C 1
ATOM 1372 O O . PRO A 1 164 ? -13.572 -6.610 24.699 1.00 25.14 165 PRO A O 1
ATOM 1376 N N . LYS A 1 165 ? -14.687 -7.994 26.048 1.00 22.38 166 LYS A N 1
ATOM 1377 C CA . LYS A 1 165 ? -13.714 -7.713 27.105 1.00 28.52 166 LYS A CA 1
ATOM 1378 C C . LYS A 1 165 ? -12.378 -8.448 26.904 1.00 33.25 166 LYS A C 1
ATOM 1379 O O . LYS A 1 165 ? -11.436 -8.261 27.687 1.00 41.22 166 LYS A O 1
ATOM 1385 N N . GLN A 1 166 ? -12.260 -9.229 25.843 1.00 24.69 167 GLN A N 1
ATOM 1386 C CA . GLN A 1 166 ? -10.990 -9.842 25.491 1.00 26.75 167 GLN A CA 1
ATOM 1387 C C . GLN A 1 166 ? -10.239 -9.068 24.410 1.00 19.88 167 GLN A C 1
ATOM 1388 O O . GLN A 1 166 ? -9.095 -9.410 24.061 1.00 22.80 167 GLN A O 1
ATOM 1394 N N . ASN A 1 167 ? -10.896 -8.048 23.841 1.00 18.74 168 ASN A N 1
ATOM 1395 C CA . ASN A 1 167 ? -10.414 -7.416 22.612 1.00 18.61 168 ASN A CA 1
ATOM 1396 C C . ASN A 1 167 ? -10.183 -5.911 22.685 1.00 19.35 168 ASN A C 1
ATOM 1397 O O . ASN A 1 167 ? -9.886 -5.298 21.661 1.00 19.93 168 ASN A O 1
ATOM 1402 N N . GLU A 1 168 ? -10.212 -5.346 23.877 1.00 18.79 169 GLU A N 1
ATOM 1403 C CA . GLU A 1 168 ? -10.086 -3.886 24.002 1.00 19.24 169 GLU A CA 1
ATOM 1404 C C . GLU A 1 168 ? -8.695 -3.383 23.688 1.00 20.35 169 GLU A C 1
ATOM 1405 O O . GLU A 1 168 ? -8.532 -2.185 23.433 1.00 22.00 169 GLU A O 1
ATOM 1411 N N . MET A 1 169 ? -7.691 -4.251 23.634 1.00 19.14 170 MET A N 1
ATOM 1412 C CA . MET A 1 169 ? -6.334 -3.821 23.260 1.00 19.27 170 MET A CA 1
ATOM 1413 C C . MET A 1 169 ? -6.010 -4.180 21.805 1.00 20.35 170 MET A C 1
ATOM 1414 O O . MET A 1 169 ? -4.848 -4.062 21.374 0.87 21.94 170 MET A O 1
ATOM 1419 N N . ILE A 1 170 ? -6.998 -4.677 21.080 1.00 19.25 171 ILE A N 1
ATOM 1420 C CA A ILE A 1 170 ? -6.803 -5.159 19.712 0.66 20.49 171 ILE A CA 1
ATOM 1421 C CA B ILE A 1 170 ? -6.727 -5.118 19.721 0.34 19.34 171 ILE A CA 1
ATOM 1422 C C . ILE A 1 170 ? -7.422 -4.203 18.709 1.00 18.01 171 ILE A C 1
ATOM 1423 O O . ILE A 1 170 ? -8.601 -3.872 18.834 1.00 18.29 171 ILE A O 1
ATOM 1432 N N . SER A 1 171 ? -6.653 -3.753 17.718 1.00 20.04 172 SER A N 1
ATOM 1433 C CA . SER A 1 171 ? -7.233 -2.960 16.621 1.00 15.93 172 SER A CA 1
ATOM 1434 C C . SER A 1 171 ? -8.418 -3.701 16.010 1.00 16.61 172 SER A C 1
ATOM 1435 O O . SER A 1 171 ? -8.326 -4.892 15.666 1.00 17.44 172 SER A O 1
ATOM 1438 N N . GLY A 1 172 ? -9.544 -2.991 15.899 1.00 15.99 173 GLY A N 1
ATOM 1439 C CA . GLY A 1 172 ? -10.828 -3.620 15.644 1.00 14.97 173 GLY A CA 1
ATOM 1440 C C . GLY A 1 172 ? -11.783 -3.236 16.768 1.00 14.63 173 GLY A C 1
ATOM 1441 O O . GLY A 1 172 ? -12.992 -3.160 16.561 1.00 16.00 173 GLY A O 1
ATOM 1442 N N . PHE A 1 173 ? -11.238 -3.052 17.961 1.00 17.10 174 PHE A N 1
ATOM 1443 C CA . PHE A 1 173 ? -12.091 -2.688 19.077 1.00 17.13 174 PHE A CA 1
ATOM 1444 C C . PHE A 1 173 ? -11.391 -1.728 20.030 1.00 18.34 174 PHE A C 1
ATOM 1445 O O . PHE A 1 173 ? -11.659 -1.751 21.230 1.00 19.39 174 PHE A O 1
ATOM 1453 N N . LEU A 1 174 ? -10.483 -0.906 19.493 1.00 17.10 175 LEU A N 1
ATOM 1454 C CA . LEU A 1 174 ? -9.830 0.115 20.316 1.00 18.65 175 LEU A CA 1
ATOM 1455 C C . LEU A 1 174 ? -10.743 1.282 20.597 1.00 18.51 175 LEU A C 1
ATOM 1456 O O . LEU A 1 174 ? -11.520 1.680 19.723 1.00 17.38 175 LEU A O 1
ATOM 1461 N N . PRO A 1 175 ? -10.649 1.863 21.803 1.00 19.09 176 PRO A N 1
ATOM 1462 C CA 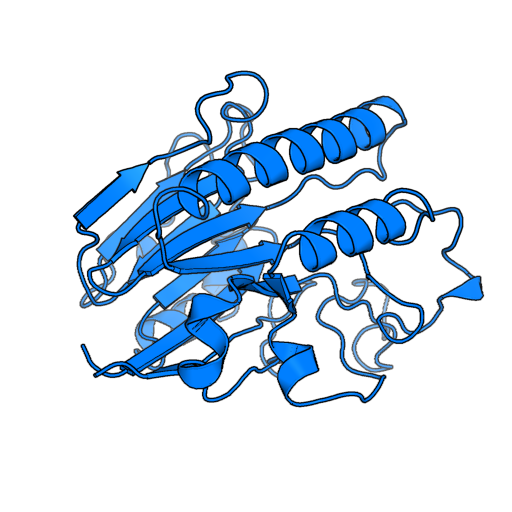. PRO A 1 175 ? -11.498 3.035 22.054 1.00 19.71 176 PRO A CA 1
ATOM 1463 C C . PRO A 1 175 ? -11.428 4.105 20.954 1.00 20.11 176 PRO A C 1
ATOM 1464 O O . PRO A 1 175 ? -12.494 4.644 20.570 1.00 21.17 176 PRO A O 1
ATOM 1468 N N . GLU A 1 176 ? -10.257 4.426 20.417 1.00 19.35 177 GLU A N 1
ATOM 1469 C CA A GLU A 1 176 ? -10.148 5.491 19.445 0.53 19.90 177 GLU A CA 1
ATOM 1470 C CA B GLU A 1 176 ? -10.170 5.509 19.443 0.47 19.92 177 GLU A CA 1
ATOM 1471 C C . GLU A 1 176 ? -10.829 5.149 18.117 1.00 19.22 177 GLU A C 1
ATOM 1472 O O . GLU A 1 176 ? -11.340 6.024 17.412 1.00 18.86 177 GLU A O 1
ATOM 1483 N N . GLU A 1 177 ? -10.835 3.873 17.758 1.00 16.89 178 GLU A N 1
ATOM 1484 C CA . GLU A 1 177 ? -11.519 3.453 16.545 1.00 17.01 178 GLU A CA 1
ATOM 1485 C C . GLU A 1 177 ? -13.050 3.574 16.712 1.00 16.61 178 GLU A C 1
ATOM 1486 O O . GLU A 1 177 ? -13.777 4.047 15.801 1.00 15.87 178 GLU A O 1
ATOM 1492 N N . ARG A 1 178 ? -13.534 3.094 17.858 1.00 15.84 179 ARG A N 1
ATOM 1493 C CA . ARG A 1 178 ? -14.956 3.177 18.196 1.00 15.95 179 ARG A CA 1
ATOM 1494 C C . ARG A 1 178 ? -15.378 4.646 18.265 1.00 16.82 179 ARG A C 1
ATOM 1495 O O . ARG A 1 178 ? -16.483 4.984 17.786 1.00 17.02 179 ARG A O 1
ATOM 1503 N N . ALA A 1 179 ? -14.498 5.502 18.798 1.00 17.54 180 ALA A N 1
ATOM 1504 C CA . ALA A 1 179 ? -14.806 6.932 18.960 1.00 16.82 180 ALA A CA 1
ATOM 1505 C C . ALA A 1 179 ? -14.921 7.533 17.568 1.00 18.31 180 ALA A C 1
ATOM 1506 O O . ALA A 1 179 ? -15.751 8.434 17.326 1.00 17.92 180 ALA A O 1
ATOM 1508 N N . TRP A 1 180 ? -14.064 7.106 16.645 1.00 17.39 181 TRP A N 1
ATOM 1509 C CA . TRP A 1 180 ? -14.177 7.649 15.292 1.00 16.56 181 TRP A CA 1
ATOM 1510 C C . TRP A 1 180 ? -15.534 7.270 14.704 1.00 15.60 181 TRP A C 1
ATOM 1511 O O . TRP A 1 180 ? -16.166 8.098 14.037 1.00 16.88 181 TRP A O 1
ATOM 1522 N N . MET A 1 181 ? -16.008 6.035 14.908 1.00 14.82 182 MET A N 1
ATOM 1523 C CA . MET A 1 181 ? -17.330 5.663 14.407 1.00 13.66 182 MET A CA 1
ATOM 1524 C C . MET A 1 181 ? -18.418 6.537 15.036 1.00 15.55 182 MET A C 1
ATOM 1525 O O . MET A 1 181 ? -19.353 6.961 14.338 1.00 15.84 182 MET A O 1
ATOM 1530 N N . ASP A 1 182 ? -18.301 6.863 16.321 1.00 15.93 183 ASP A N 1
ATOM 1531 C CA . ASP A 1 182 ? -19.249 7.768 16.956 1.00 15.86 183 ASP A CA 1
ATOM 1532 C C . ASP A 1 182 ? -19.260 9.103 16.195 1.00 17.19 183 A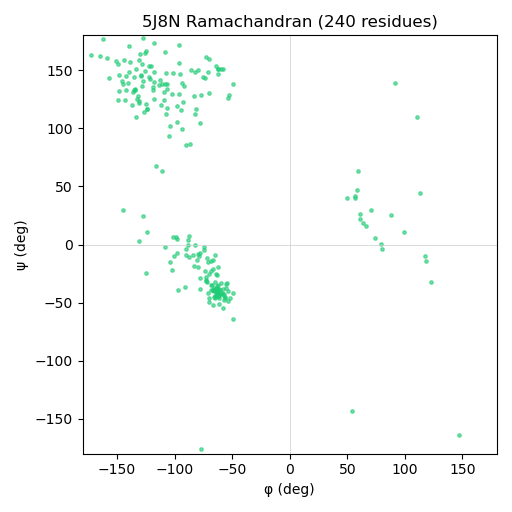SP A C 1
ATOM 1533 O O . ASP A 1 182 ? -20.336 9.671 15.909 1.00 17.76 183 ASP A O 1
ATOM 1538 N N . LYS A 1 183 ? -18.066 9.632 15.913 1.00 17.45 184 LYS A N 1
ATOM 1539 C CA . LYS A 1 183 ? -17.910 10.950 15.269 1.00 16.74 184 LYS A CA 1
ATOM 1540 C C . LYS A 1 183 ? -18.520 10.894 13.858 1.00 16.63 184 LYS A C 1
ATOM 1541 O O . LYS A 1 183 ? -19.232 11.824 13.458 1.00 17.46 184 LYS A O 1
ATOM 1547 N N . PHE A 1 184 ? -18.261 9.814 13.125 1.00 16.20 185 PHE A N 1
ATOM 1548 C CA . PHE A 1 184 ? -18.824 9.624 11.790 1.00 15.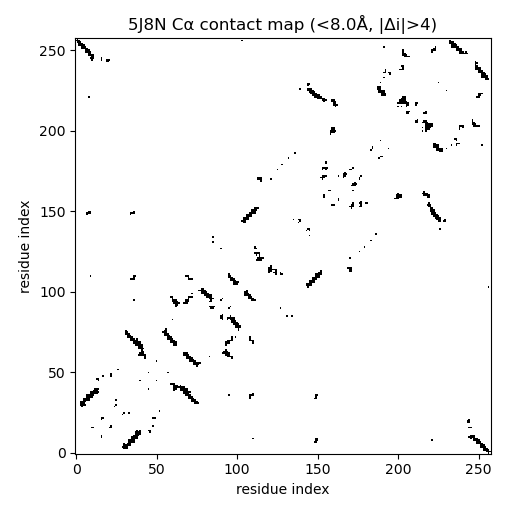43 185 PHE A CA 1
ATOM 1549 C C . PHE A 1 184 ? -20.371 9.662 11.856 1.00 16.20 185 PHE A C 1
ATOM 1550 O O . PHE A 1 184 ? -21.014 10.450 11.173 1.00 16.11 185 PHE A O 1
ATOM 1558 N N . LEU A 1 185 ? -20.962 8.819 12.704 1.00 16.06 186 LEU A N 1
ATOM 1559 C CA . LEU A 1 185 ? -22.437 8.796 12.716 1.00 17.13 186 LEU A CA 1
ATOM 1560 C C . LEU A 1 185 ? -23.013 10.129 13.154 1.00 17.28 186 LEU A C 1
ATOM 1561 O O . LEU A 1 185 ? -24.013 10.566 12.611 1.00 17.32 186 LEU A O 1
ATOM 1566 N N . ALA A 1 186 ? -22.378 10.787 14.127 1.00 17.64 187 ALA A N 1
ATOM 1567 C CA . ALA A 1 186 ? -22.832 12.088 14.587 1.00 18.80 187 ALA A CA 1
ATOM 1568 C C . ALA A 1 186 ? -22.787 13.179 13.512 1.00 18.09 187 ALA A C 1
ATOM 1569 O O . ALA A 1 186 ? -23.541 14.168 13.612 1.00 20.91 187 ALA A O 1
ATOM 1571 N N . ALA A 1 187 ? -22.006 12.968 12.451 1.00 17.47 188 ALA A N 1
ATOM 1572 C CA . ALA A 1 187 ? -21.996 13.899 11.323 1.00 18.05 188 ALA A CA 1
ATOM 1573 C C . ALA A 1 187 ? -23.232 13.781 10.453 1.00 18.76 188 ALA A C 1
ATOM 1574 O O . ALA A 1 187 ? -23.408 14.566 9.542 1.00 22.30 188 ALA A O 1
ATOM 1576 N N . GLY A 1 188 ? -24.089 12.808 10.758 1.00 16.46 189 GLY A N 1
ATOM 1577 C CA . GLY A 1 188 ? -25.390 12.691 10.103 1.00 18.14 189 GLY A CA 1
ATOM 1578 C C . GLY A 1 188 ? -25.503 11.461 9.225 1.00 17.35 189 GLY A C 1
ATOM 1579 O O . GLY A 1 188 ? -26.047 11.542 8.121 1.00 17.39 189 GLY A O 1
ATOM 1580 N N . TYR A 1 189 ? -25.039 10.320 9.717 1.00 14.93 190 TYR A N 1
ATOM 1581 C CA . TYR A 1 189 ? -25.119 9.083 8.988 1.00 14.56 190 TYR A CA 1
ATOM 1582 C C . TYR A 1 189 ? -25.747 8.039 9.903 1.00 15.68 190 TYR A C 1
ATOM 1583 O O . TYR A 1 189 ? -25.592 8.112 11.137 1.00 17.36 190 TYR A O 1
ATOM 1592 N N . LEU A 1 190 ? -26.347 7.028 9.281 1.00 14.29 191 LEU A N 1
ATOM 1593 C CA . LEU A 1 190 ? -27.035 5.944 9.991 1.00 15.10 191 LEU A CA 1
ATOM 1594 C C . LEU A 1 190 ? -26.412 4.623 9.714 1.00 13.00 191 LEU A C 1
ATOM 1595 O O . LEU A 1 190 ? -26.092 4.313 8.542 1.00 13.83 191 LEU A O 1
ATOM 1600 N N . ASP A 1 191 ? -26.214 3.811 10.760 1.00 12.73 192 ASP A N 1
ATOM 1601 C CA . ASP A 1 191 ? -25.806 2.405 10.635 1.00 13.75 192 ASP A CA 1
ATOM 1602 C C . ASP A 1 191 ? -27.078 1.623 10.248 1.00 13.41 192 ASP A C 1
ATOM 1603 O O . ASP A 1 191 ? -28.001 1.429 11.055 1.00 14.33 192 ASP A O 1
ATOM 1608 N N . SER A 1 192 ? -27.185 1.227 8.991 1.00 12.67 193 SER A N 1
ATOM 1609 C CA . SER A 1 192 ? -28.488 0.744 8.499 1.00 12.20 193 SER A CA 1
ATOM 1610 C C . SER A 1 192 ? -28.993 -0.495 9.275 1.00 12.99 193 SER A C 1
ATOM 1611 O O . SER A 1 192 ? -30.196 -0.579 9.560 1.00 13.53 193 SER A O 1
ATOM 1614 N N . PHE A 1 193 ? -28.101 -1.453 9.575 1.00 12.60 194 PHE A N 1
ATOM 1615 C CA . PHE A 1 193 ? -28.576 -2.615 10.326 1.00 12.81 194 PHE A CA 1
ATOM 1616 C C . PHE A 1 193 ? -29.277 -2.235 11.599 1.00 13.81 194 PHE A C 1
ATOM 1617 O O . PHE A 1 193 ? -30.319 -2.787 11.945 1.00 14.21 194 PHE A O 1
ATOM 1625 N N . ARG A 1 194 ? -28.731 -1.230 12.294 1.00 13.37 195 ARG A N 1
ATOM 1626 C CA . ARG A 1 194 ? -29.283 -0.763 13.562 1.00 15.42 195 ARG A CA 1
ATOM 1627 C C . ARG A 1 194 ? -30.519 0.125 13.418 1.00 16.37 195 ARG A C 1
ATOM 1628 O O . ARG A 1 194 ? -31.182 0.414 14.411 1.00 18.21 195 ARG A O 1
ATOM 1636 N N . MET A 1 195 ? -30.883 0.508 12.198 1.00 15.14 196 MET A N 1
ATOM 1637 C CA . MET A 1 195 ? -32.185 1.145 11.989 1.00 16.16 196 MET A CA 1
ATOM 1638 C C . MET A 1 195 ? -33.311 0.193 12.324 1.00 17.09 196 MET A C 1
ATOM 1639 O O . MET A 1 195 ? -34.389 0.646 12.679 1.00 20.84 196 MET A O 1
ATOM 1644 N N . PHE A 1 196 ? -33.082 -1.119 12.233 1.00 16.54 197 PHE A N 1
ATOM 1645 C CA . PHE A 1 196 ? -34.194 -2.067 12.398 1.00 19.77 197 PHE A CA 1
ATOM 1646 C C . PHE A 1 196 ? -33.940 -3.118 13.488 1.00 19.68 197 PHE A C 1
ATOM 1647 O O . PHE A 1 196 ? -34.895 -3.682 14.020 1.00 23.85 197 PHE A O 1
ATOM 1655 N N . ASN A 1 197 ? -32.677 -3.403 13.807 1.00 17.21 198 ASN A N 1
ATOM 1656 C CA . ASN A 1 197 ? -32.361 -4.518 14.682 1.00 17.19 198 ASN A CA 1
ATOM 1657 C C . ASN A 1 197 ? -31.367 -4.126 15.751 1.00 17.72 198 ASN A C 1
ATOM 1658 O O . ASN A 1 197 ? -30.191 -3.883 15.430 1.00 17.11 198 ASN A O 1
ATOM 1663 N N . PRO A 1 198 ? -31.824 -4.058 16.995 1.00 18.97 199 PRO A N 1
ATOM 1664 C CA . PRO A 1 198 ? -30.965 -3.681 18.119 1.00 19.13 199 PRO A CA 1
ATOM 1665 C C . PRO A 1 198 ? -30.221 -4.827 18.778 1.00 21.22 199 PRO A C 1
ATOM 1666 O O . PRO A 1 198 ? -29.473 -4.553 19.735 1.00 23.37 199 PRO A O 1
ATOM 1670 N N . GLU A 1 199 ? -30.401 -6.046 18.299 1.00 18.99 200 GLU A N 1
ATOM 1671 C CA . GLU A 1 199 ? -29.968 -7.216 19.062 1.00 20.12 200 GLU A CA 1
ATOM 1672 C C . GLU A 1 199 ? -28.500 -7.563 18.811 1.00 19.32 200 GLU A C 1
ATOM 1673 O O . GLU A 1 199 ? -27.917 -7.289 17.740 1.00 17.24 200 GLU A O 1
ATOM 1679 N N . GLY A 1 200 ? -27.891 -8.140 19.837 1.00 19.20 201 GLY A N 1
ATOM 1680 C CA . GLY A 1 200 ? -26.553 -8.714 19.718 1.00 19.56 201 GLY A CA 1
ATOM 1681 C C . GLY A 1 200 ? -26.568 -10.061 19.028 1.00 19.50 201 GLY A C 1
ATOM 1682 O O . GLY A 1 200 ? -27.609 -10.532 18.557 1.00 18.19 201 GLY A O 1
ATOM 1683 N N . GLY A 1 201 ? -25.398 -10.683 18.952 1.00 16.21 202 GLY A N 1
ATOM 1684 C CA . GLY A 1 201 ? -25.235 -11.931 18.223 1.00 16.15 202 GLY A CA 1
ATOM 1685 C C . GLY A 1 201 ? -25.243 -11.812 16.720 1.00 16.30 202 GLY A C 1
ATOM 1686 O O . GLY A 1 201 ? -25.213 -12.811 16.003 1.00 17.84 202 GLY A O 1
ATOM 1687 N N . ASN A 1 202 ? -25.272 -10.578 16.229 1.00 14.31 203 ASN A N 1
ATOM 1688 C CA . ASN A 1 202 ? -25.321 -10.277 14.810 1.00 13.83 203 ASN A CA 1
ATOM 1689 C C . ASN A 1 202 ? -23.955 -9.819 14.329 1.00 13.70 203 ASN A C 1
ATOM 1690 O O . ASN A 1 202 ? -23.523 -8.680 14.624 1.00 13.86 203 ASN A O 1
ATOM 1695 N N . TYR A 1 203 ? -23.243 -10.758 13.668 1.00 13.19 204 TYR A N 1
ATOM 1696 C CA . TYR A 1 203 ? -21.867 -10.533 13.279 1.00 11.78 204 TYR A CA 1
ATOM 1697 C C . TYR A 1 203 ? -21.673 -10.767 11.803 1.00 11.48 204 TYR A C 1
ATOM 1698 O O . TYR A 1 203 ? -22.480 -11.432 11.139 1.00 12.20 204 TYR A O 1
ATOM 1707 N N . SER A 1 204 ? -20.545 -10.297 11.279 1.00 11.23 205 SER A N 1
ATOM 1708 C CA . SER A 1 204 ? -20.255 -10.482 9.848 1.00 10.62 205 SER A CA 1
ATOM 1709 C C . SER A 1 204 ? -18.867 -11.030 9.625 1.00 11.94 205 SER A C 1
ATOM 1710 O O . SER A 1 204 ? -18.453 -11.150 8.475 1.00 11.44 205 SER A O 1
ATOM 1713 N N . TRP A 1 205 ? -18.122 -11.335 10.680 1.00 11.31 206 TRP A N 1
ATOM 1714 C CA . TRP A 1 205 ? -16.756 -11.896 10.580 1.00 11.54 206 TRP A CA 1
ATOM 1715 C C . TRP A 1 205 ? -16.524 -12.855 11.710 1.00 11.01 206 TRP A C 1
ATOM 1716 O O . TRP A 1 205 ? -16.949 -12.611 12.850 1.00 11.65 206 TRP A O 1
ATOM 1727 N N . TRP A 1 206 ? -15.833 -13.946 11.381 1.00 11.07 207 TRP A N 1
ATOM 1728 C CA . TRP A 1 206 ? -15.420 -14.922 12.379 1.00 11.80 207 TRP A CA 1
ATOM 1729 C C . TRP A 1 206 ? -14.040 -15.415 12.021 1.00 12.99 207 TRP A C 1
ATOM 1730 O O . TRP A 1 206 ? -13.730 -15.563 10.821 1.00 14.72 207 TRP A O 1
ATOM 1741 N N . SER A 1 207 ? -13.218 -15.689 13.025 1.00 13.88 208 SER A N 1
ATOM 1742 C CA . SER A 1 207 ? -11.921 -16.308 12.793 1.00 15.50 208 SER A CA 1
ATOM 1743 C C . SER A 1 207 ? -12.122 -17.646 12.061 1.00 14.97 208 SER A C 1
ATOM 1744 O O . SER A 1 207 ? -13.126 -18.329 12.225 1.00 14.78 208 SER A O 1
ATOM 1747 N N . TYR A 1 208 ? -11.122 -18.035 11.265 1.00 13.97 209 TYR A N 1
ATOM 1748 C CA . TYR A 1 208 ? -11.067 -19.402 10.735 1.00 14.79 209 TYR A CA 1
ATOM 1749 C C . TYR A 1 208 ? -10.662 -20.434 11.763 1.00 16.55 209 TYR A C 1
ATOM 1750 O O . TYR A 1 208 ? -10.603 -21.627 11.469 1.00 18.65 209 TYR A O 1
ATOM 1759 N N . ARG A 1 209 ? -10.362 -20.022 12.991 1.00 16.01 210 ARG A N 1
ATOM 1760 C CA A ARG A 1 209 ? -10.064 -20.954 14.075 0.52 17.18 210 ARG A CA 1
ATOM 1761 C CA B ARG A 1 209 ? -10.045 -20.973 14.045 0.48 15.85 210 ARG A CA 1
ATOM 1762 C C . ARG A 1 209 ? -11.179 -21.984 14.163 1.00 17.73 210 ARG A C 1
ATOM 1763 O O . ARG A 1 209 ? -12.381 -21.613 14.056 1.00 17.27 210 ARG A O 1
ATOM 1778 N N . THR A 1 210 ? -10.830 -23.236 14.384 1.00 19.82 211 THR A N 1
ATOM 1779 C CA . THR A 1 210 ? -11.819 -24.301 14.307 1.00 19.07 211 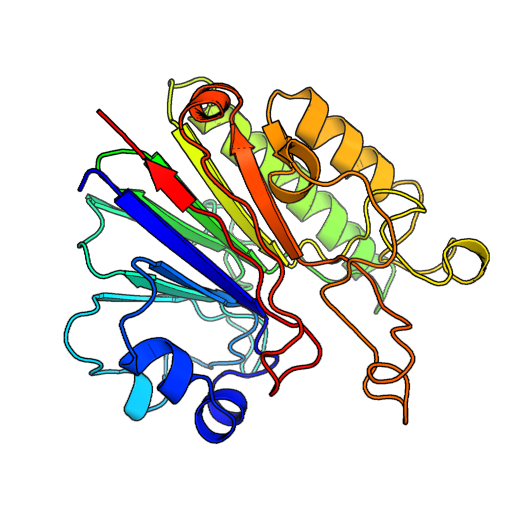THR A CA 1
ATOM 1780 C C . THR A 1 210 ? -13.015 -24.008 15.204 1.00 19.09 211 THR A C 1
ATOM 1781 O O . THR A 1 210 ? -12.841 -23.774 16.385 1.00 20.67 211 THR A O 1
ATOM 1785 N N . GLY A 1 211 ? -14.193 -24.055 14.606 1.00 19.44 212 GLY A N 1
ATOM 1786 C CA . GLY A 1 211 ? -15.461 -23.905 15.328 1.00 20.33 212 GLY A CA 1
ATOM 1787 C C . GLY A 1 211 ? -15.866 -22.476 15.666 1.00 19.65 212 GLY A C 1
ATOM 1788 O O . GLY A 1 211 ? -16.966 -22.277 16.190 1.00 18.97 212 GLY A O 1
ATOM 1789 N N . ALA A 1 212 ? -15.050 -21.467 15.378 1.00 15.78 213 ALA A N 1
ATOM 1790 C CA . ALA A 1 212 ? -15.421 -20.135 15.784 1.00 15.97 213 ALA A CA 1
ATOM 1791 C C . ALA A 1 212 ? -16.677 -19.680 15.113 1.00 15.42 213 ALA A C 1
ATOM 1792 O O . ALA A 1 212 ? -17.570 -19.088 15.758 1.00 16.80 213 ALA A O 1
ATOM 1794 N N . ARG A 1 213 ? -16.798 -19.911 13.806 1.00 13.45 214 ARG A N 1
ATOM 1795 C CA . ARG A 1 213 ? -18.023 -19.477 13.126 1.00 14.29 214 ARG A CA 1
ATOM 1796 C C . ARG A 1 213 ? -19.245 -20.302 13.570 1.00 15.97 214 ARG A C 1
ATOM 1797 O O . ARG A 1 213 ? -20.302 -19.721 13.845 1.00 15.33 214 ARG A O 1
ATOM 1805 N N . SER A 1 214 ? -19.072 -21.593 13.754 1.00 15.79 215 SER A N 1
ATOM 1806 C CA A SER A 1 214 ? -20.172 -22.431 14.215 0.31 16.52 215 SER A CA 1
ATOM 1807 C CA B SER A 1 214 ? -20.187 -22.402 14.206 0.29 16.03 215 SER A CA 1
ATOM 1808 C CA C SER A 1 214 ? -20.158 -22.432 14.224 0.40 16.32 215 SER A CA 1
ATOM 1809 C C . SER A 1 214 ? -20.649 -22.011 15.615 1.00 18.35 215 SER A C 1
ATOM 1810 O O . SER A 1 214 ? -21.847 -22.073 15.912 1.00 20.88 215 SER A O 1
ATOM 1817 N N . ARG A 1 215 ? -19.731 -21.546 16.475 1.00 16.06 216 ARG A N 1
ATOM 1818 C CA . ARG A 1 215 ? -20.099 -21.108 17.819 1.00 16.34 216 ARG A CA 1
ATOM 1819 C C . ARG A 1 215 ? -20.483 -19.646 17.841 1.00 16.72 216 ARG A C 1
ATOM 1820 O O . ARG A 1 215 ? -20.725 -19.071 18.902 1.00 19.15 216 ARG A O 1
ATOM 1828 N N . ASN A 1 216 ? -20.505 -19.008 16.675 1.00 13.75 217 ASN A N 1
ATOM 1829 C CA . ASN A 1 216 ? -20.838 -17.583 16.532 1.00 14.63 217 ASN A CA 1
ATOM 1830 C C . ASN A 1 216 ? -19.954 -16.670 17.371 1.00 15.57 217 ASN A C 1
ATOM 1831 O O . ASN A 1 216 ? -20.421 -15.659 17.911 1.00 16.52 217 ASN A O 1
ATOM 1836 N N . VAL A 1 217 ? -18.666 -16.983 17.432 1.00 14.66 218 VAL A N 1
ATOM 1837 C CA . VAL A 1 217 ? -17.745 -16.060 18.091 1.00 15.77 218 VAL A CA 1
ATOM 1838 C C . VAL A 1 217 ? -17.313 -15.070 17.040 1.00 14.99 218 VAL A C 1
ATOM 1839 O O . VAL A 1 217 ? -16.270 -15.268 16.379 1.00 16.69 218 VAL A O 1
ATOM 1843 N N . GLY A 1 218 ? -18.090 -14.010 16.860 1.00 14.09 219 GLY A N 1
ATOM 1844 C CA . GLY A 1 218 ? -17.936 -13.140 15.725 1.00 13.97 219 GLY A CA 1
ATOM 1845 C C . GLY A 1 218 ? -17.801 -11.679 16.072 1.00 13.05 219 GLY A C 1
ATOM 1846 O O . GLY A 1 218 ? -17.910 -11.281 17.265 1.00 14.27 219 GLY A O 1
ATOM 1847 N N . TRP A 1 219 ? -17.608 -10.909 15.001 1.00 12.56 220 TRP A N 1
ATOM 1848 C CA . TRP A 1 219 ? -17.532 -9.440 15.083 1.00 12.90 220 TRP A CA 1
ATOM 1849 C C . TRP A 1 219 ? -18.368 -8.890 13.975 1.00 13.78 220 TRP A C 1
ATOM 1850 O O . TRP A 1 219 ? -18.327 -9.451 12.876 1.00 13.25 220 TRP A O 1
ATOM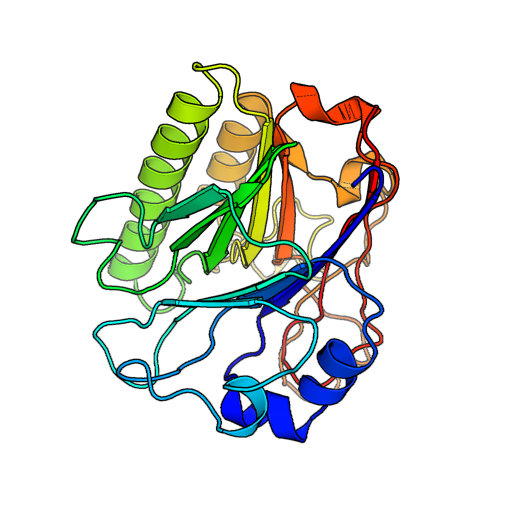 1861 N N . ARG A 1 220 ? -19.054 -7.767 14.182 1.00 12.06 221 ARG A N 1
ATOM 1862 C CA . ARG A 1 220 ? -19.702 -7.058 13.071 1.00 12.43 221 ARG A CA 1
ATOM 1863 C C . ARG A 1 220 ? -18.741 -5.990 12.568 1.00 12.93 221 ARG A C 1
ATOM 1864 O O . ARG A 1 220 ? -18.574 -4.930 13.191 1.00 13.25 221 ARG A O 1
ATOM 1872 N N . LEU A 1 221 ? -18.054 -6.320 11.479 1.00 11.31 222 LEU A N 1
ATOM 1873 C CA . LEU A 1 221 ? -17.061 -5.439 10.843 1.00 12.55 222 LEU A CA 1
ATOM 1874 C C . LEU A 1 221 ? -17.573 -4.794 9.578 1.00 10.75 222 LEU A C 1
ATOM 1875 O O . LEU A 1 221 ? -16.937 -3.869 9.070 1.00 12.37 222 LEU A O 1
ATOM 1880 N N . ASP A 1 222 ? -18.686 -5.327 9.045 1.00 11.66 223 ASP A N 1
ATOM 1881 C CA . ASP A 1 222 ? -19.187 -4.909 7.730 1.00 12.11 223 ASP A CA 1
ATOM 1882 C C . ASP A 1 222 ? -20.492 -4.206 7.925 1.00 12.11 223 ASP A C 1
ATOM 1883 O O . ASP A 1 222 ? -21.365 -4.675 8.674 1.00 12.47 223 ASP A O 1
ATOM 1888 N N . TYR A 1 223 ? -20.673 -3.086 7.208 1.00 11.16 224 TYR A N 1
ATOM 1889 C CA . TYR A 1 223 ? -21.792 -2.177 7.443 1.00 11.22 224 TYR A CA 1
ATOM 1890 C C . TYR A 1 223 ? -22.289 -1.594 6.128 1.00 10.99 224 TYR A C 1
ATOM 1891 O O . TYR A 1 223 ? -21.538 -1.553 5.138 1.00 11.97 224 TYR A O 1
ATOM 1900 N N . VAL A 1 224 ? -23.518 -1.121 6.151 1.00 10.61 225 VAL A N 1
ATOM 1901 C CA . VAL A 1 224 ? -23.924 -0.167 5.114 1.00 11.89 225 VAL A CA 1
ATOM 1902 C C . VAL A 1 224 ? -24.438 1.040 5.850 1.00 11.44 225 VAL A C 1
ATOM 1903 O O . VAL A 1 224 ? -25.382 0.972 6.653 1.00 13.21 225 VAL A O 1
ATOM 1907 N N . PHE A 1 225 ? -23.826 2.194 5.614 1.00 12.74 226 PHE A N 1
ATOM 1908 C CA . PHE A 1 225 ? -24.243 3.468 6.177 1.00 11.95 226 PHE A CA 1
ATOM 1909 C C . PHE A 1 225 ? -24.997 4.271 5.158 1.00 11.98 226 PHE A C 1
ATOM 1910 O O . PHE A 1 225 ? -24.734 4.150 3.946 1.00 13.56 226 PHE A O 1
ATOM 1918 N N . VAL A 1 226 ? -25.940 5.054 5.621 1.00 11.79 227 VAL A N 1
ATOM 1919 C CA . VAL A 1 226 ? -26.613 6.028 4.710 1.00 12.26 227 VAL A CA 1
ATOM 1920 C C . VAL A 1 226 ? -26.588 7.386 5.345 1.00 14.68 227 VAL A C 1
ATOM 1921 O O . VAL A 1 226 ? -26.666 7.542 6.568 1.00 14.88 227 VAL A O 1
ATOM 1925 N N . SER A 1 227 ? -26.472 8.416 4.519 1.00 13.61 228 SER A N 1
ATOM 1926 C CA . SER A 1 227 ? -26.722 9.765 5.017 1.00 14.06 228 SER A CA 1
ATOM 1927 C C . SER A 1 227 ? -28.174 9.874 5.479 1.00 15.35 228 SER A C 1
ATOM 1928 O O . SER A 1 227 ? -29.068 9.176 4.981 1.00 15.41 228 SER A O 1
ATOM 1931 N N . GLU A 1 228 ? -28.402 10.746 6.447 1.00 15.72 229 GLU A N 1
ATOM 1932 C CA . GLU A 1 228 ? -29.721 10.897 7.055 1.00 16.43 229 GLU A CA 1
ATOM 1933 C C . GLU A 1 228 ? -30.817 11.175 6.048 1.00 16.59 229 GLU A C 1
ATOM 1934 O O . GLU A 1 228 ? -31.961 10.761 6.262 1.00 19.79 229 GLU A O 1
ATOM 1940 N N . ASN A 1 229 ? -30.467 11.891 4.967 1.00 16.09 230 ASN A N 1
ATOM 1941 C CA . ASN A 1 229 ? -31.490 12.195 3.966 1.00 18.23 230 ASN A CA 1
ATOM 1942 C C . ASN A 1 229 ? -32.025 10.928 3.254 1.00 17.90 230 ASN A C 1
ATOM 1943 O O . ASN A 1 229 ? -33.080 11.023 2.611 1.00 20.15 230 ASN A O 1
ATOM 1948 N N . LEU A 1 230 ? -31.413 9.757 3.459 1.00 15.62 231 LEU A N 1
ATOM 1949 C CA . LEU A 1 230 ? -31.937 8.495 2.923 1.00 15.72 231 LEU A CA 1
ATOM 1950 C C . LEU A 1 230 ? -32.764 7.666 3.925 1.00 16.70 231 LEU A C 1
ATOM 1951 O O . LEU A 1 230 ? -33.253 6.582 3.576 1.00 16.46 231 LEU A O 1
ATOM 1956 N N . ARG A 1 231 ? -33.012 8.201 5.114 1.00 16.79 232 ARG A N 1
ATOM 1957 C CA . ARG A 1 231 ? -33.698 7.415 6.170 1.00 17.81 232 ARG A CA 1
ATOM 1958 C C . ARG A 1 231 ? -34.992 6.789 5.676 1.00 18.98 232 ARG A C 1
ATOM 1959 O O . ARG A 1 231 ? -35.157 5.574 5.882 1.00 18.96 232 ARG A O 1
ATOM 1967 N N . GLU A 1 232 ? -35.841 7.539 4.976 1.00 18.72 233 GLU A N 1
ATOM 1968 C CA . GLU A 1 232 ? -37.160 7.015 4.637 1.00 20.54 233 GLU A CA 1
ATOM 1969 C C . GLU A 1 232 ? -37.078 6.087 3.426 1.00 21.15 233 GLU A C 1
ATOM 1970 O O . GLU A 1 232 ? -38.049 5.382 3.103 1.00 24.55 233 GLU A O 1
ATOM 1976 N N . ASN A 1 233 ? -35.942 6.118 2.739 1.00 17.25 234 ASN A N 1
ATOM 1977 C CA . ASN A 1 233 ? -35.724 5.206 1.590 1.00 16.21 234 ASN A CA 1
ATOM 1978 C C . ASN A 1 233 ? -35.251 3.820 1.948 1.00 17.58 234 ASN A C 1
ATOM 1979 O O . ASN A 1 233 ? -35.300 2.910 1.105 0.93 17.69 234 ASN A O 1
ATOM 1984 N N . VAL A 1 234 ? -34.726 3.654 3.155 1.00 15.52 235 VAL A N 1
ATOM 1985 C CA . VAL A 1 234 ? -34.215 2.353 3.557 1.00 14.98 235 VAL A CA 1
ATOM 1986 C C . VAL A 1 234 ? -35.343 1.460 4.007 1.00 16.22 235 VAL A C 1
ATOM 1987 O O . VAL A 1 234 ? -36.052 1.745 4.982 1.00 19.59 235 VAL A O 1
ATOM 1991 N N . LYS A 1 235 ? -35.560 0.360 3.273 1.00 14.10 236 LYS A N 1
ATOM 1992 C CA . LYS A 1 235 ? -36.684 -0.503 3.612 1.00 17.23 236 LYS A CA 1
ATOM 1993 C C . LYS A 1 235 ? -36.269 -1.742 4.366 1.00 16.15 236 LYS A C 1
ATOM 1994 O O . LYS A 1 235 ? -37.138 -2.352 5.003 1.00 20.43 236 LYS A O 1
ATOM 2000 N N . SER A 1 236 ? -35.021 -2.159 4.267 1.00 14.96 237 SER A N 1
ATOM 2001 C CA . SER A 1 236 ? -34.560 -3.307 5.029 1.00 15.21 237 SER A CA 1
ATOM 2002 C C . SER A 1 236 ? -33.055 -3.212 5.117 1.00 14.71 237 SER A C 1
ATOM 2003 O O . SER A 1 236 ? -32.425 -2.504 4.317 1.00 14.19 237 SER A O 1
ATOM 2006 N N . ALA A 1 237 ? -32.460 -3.911 6.089 1.00 14.58 238 ALA A N 1
ATOM 2007 C CA . ALA A 1 237 ? -30.999 -4.006 6.214 1.00 14.36 238 ALA A CA 1
ATOM 2008 C C . ALA A 1 237 ? -30.680 -5.372 6.813 1.00 14.02 238 ALA A C 1
ATOM 2009 O O . ALA A 1 237 ? -31.332 -5.783 7.777 1.00 15.71 238 ALA A O 1
ATOM 2011 N N . SER A 1 238 ? -29.735 -6.081 6.203 1.00 12.35 239 SER A N 1
ATOM 2012 C CA . SER A 1 238 ? -29.543 -7.511 6.468 1.00 13.80 239 SER A CA 1
ATOM 2013 C C . SER A 1 238 ? -28.101 -7.846 6.738 1.00 11.09 239 SER A C 1
ATOM 2014 O O . SER A 1 238 ? -27.200 -7.167 6.258 1.00 11.87 239 SER A O 1
ATOM 2017 N N . ILE A 1 239 ? -27.914 -8.997 7.412 1.00 12.08 240 ILE A N 1
ATOM 2018 C CA . ILE A 1 239 ? -26.644 -9.696 7.440 1.00 11.53 240 ILE A CA 1
ATOM 2019 C C . ILE A 1 239 ? -26.998 -11.071 6.896 1.00 12.55 240 ILE A C 1
ATOM 2020 O O . ILE A 1 239 ? -28.074 -11.605 7.137 1.00 12.42 240 ILE A O 1
ATOM 2025 N N . TYR A 1 240 ? -26.052 -11.644 6.130 1.00 11.20 241 TYR A N 1
ATOM 2026 C CA . TYR A 1 240 ? -26.274 -12.941 5.455 1.00 11.08 241 TYR A CA 1
ATOM 2027 C C . TYR A 1 240 ? -25.323 -14.043 5.954 1.00 11.26 241 TYR A C 1
ATOM 2028 O O . TYR A 1 240 ? -24.423 -14.484 5.219 1.00 11.49 241 TYR A O 1
ATOM 2037 N N . PRO A 1 241 ? -25.486 -14.464 7.201 1.00 12.07 242 PRO A N 1
ATOM 2038 C CA . PRO A 1 241 ? -24.536 -15.416 7.781 1.00 13.68 242 PRO A CA 1
ATOM 2039 C C . PRO A 1 241 ? -24.586 -16.792 7.103 1.00 12.83 242 PRO A C 1
ATOM 2040 O O . PRO A 1 241 ? -23.667 -17.606 7.321 1.00 13.56 242 PRO A O 1
ATOM 2044 N N . GLU A 1 242 ? -25.604 -17.053 6.306 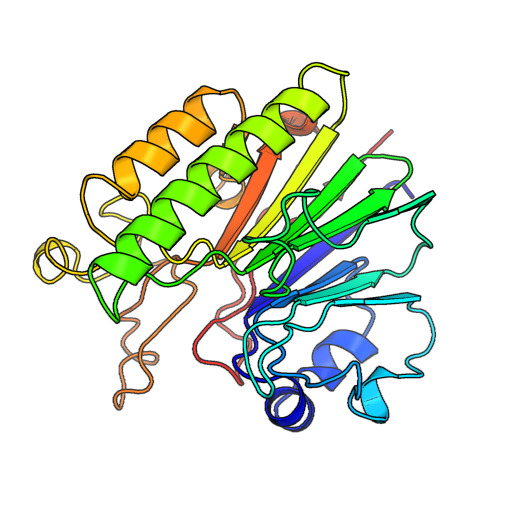1.00 12.27 243 GLU A N 1
ATOM 2045 C CA . GLU A 1 242 ? -25.721 -18.329 5.590 1.00 14.04 243 GLU A CA 1
ATOM 2046 C C . GLU A 1 242 ? -24.834 -18.356 4.349 1.00 12.50 243 GLU A C 1
ATOM 2047 O O . GLU A 1 242 ? -24.681 -19.428 3.772 1.00 14.76 243 GLU A O 1
ATOM 2053 N N . ILE A 1 243 ? -24.221 -17.255 3.957 1.00 12.52 244 ILE A N 1
ATOM 2054 C CA . ILE A 1 243 ? -23.380 -17.243 2.755 1.00 11.97 244 ILE A CA 1
ATOM 2055 C C . ILE A 1 243 ? -21.932 -17.488 3.139 1.00 12.19 244 ILE A C 1
ATOM 2056 O O . ILE A 1 243 ? -21.339 -16.690 3.877 1.00 12.23 244 ILE A O 1
ATOM 2061 N N . MET A 1 244 ? -21.396 -18.610 2.676 1.00 12.68 245 MET A N 1
ATOM 2062 C CA . MET A 1 244 ? -20.070 -19.139 3.045 1.00 12.41 245 MET A CA 1
ATOM 2063 C C . MET A 1 244 ? -19.048 -18.730 2.016 1.00 14.98 245 MET A C 1
ATOM 2064 O O . MET A 1 244 ? -19.388 -18.221 0.961 1.00 15.39 245 MET A O 1
ATOM 2069 N N . GLY A 1 245 ? -17.797 -19.012 2.342 1.00 13.12 246 GLY A N 1
ATOM 2070 C CA . GLY A 1 245 ? -16.706 -18.869 1.378 1.00 13.96 246 GLY A CA 1
ATOM 2071 C C . GLY A 1 245 ? -15.641 -17.852 1.749 1.00 13.26 246 GLY A C 1
ATOM 2072 O O . GLY A 1 245 ? -14.603 -17.824 1.085 1.00 16.17 246 GLY A O 1
ATOM 2073 N N . SER A 1 246 ? -15.901 -17.071 2.770 1.00 11.99 247 SER A N 1
ATOM 2074 C CA . SER A 1 246 ? -14.938 -16.100 3.229 1.00 10.60 247 SER A CA 1
ATOM 2075 C C . SER A 1 246 ? -14.939 -16.075 4.755 1.00 12.79 247 SER A C 1
ATOM 2076 O O . SER A 1 246 ? -15.818 -16.697 5.406 1.00 13.38 247 SER A O 1
ATOM 2079 N N . ASP A 1 247 ? -13.992 -15.381 5.374 1.00 11.19 248 ASP A N 1
ATOM 2080 C CA . ASP A 1 247 ? -14.091 -15.159 6.826 1.00 11.93 248 ASP A CA 1
ATOM 2081 C C . ASP A 1 247 ? -15.160 -14.152 7.174 1.00 12.47 248 ASP A C 1
ATOM 2082 O O . ASP A 1 247 ? -15.610 -14.162 8.302 1.00 13.02 248 ASP A O 1
ATOM 2087 N N . HIS A 1 248 ? -15.534 -13.271 6.237 1.00 10.54 249 HIS A N 1
ATOM 2088 C CA . HIS A 1 248 ? -16.697 -12.402 6.407 1.00 10.62 249 HIS A CA 1
ATOM 2089 C C . HIS A 1 248 ? -17.915 -13.033 5.729 1.00 11.82 249 HIS A C 1
ATOM 2090 O O . HIS A 1 248 ? -17.762 -13.818 4.776 1.00 11.37 249 HIS A O 1
ATOM 2097 N N . CYS A 1 249 ? -19.104 -12.647 6.186 1.00 11.26 250 CYS A N 1
ATOM 2098 C CA . CYS A 1 249 ? -20.312 -12.884 5.380 1.00 11.73 250 CYS A CA 1
ATOM 2099 C C . CYS A 1 249 ? -20.804 -11.572 4.830 1.00 9.75 250 CYS A C 1
ATOM 2100 O O . CYS A 1 249 ? -20.401 -10.504 5.289 1.00 11.77 250 CYS A O 1
ATOM 2103 N N . PRO A 1 250 ? -21.696 -11.596 3.861 1.00 9.95 251 PRO A N 1
ATOM 2104 C CA . PRO A 1 250 ? -22.209 -10.342 3.291 1.00 10.73 251 PRO A CA 1
ATOM 2105 C C . PRO A 1 250 ? -23.147 -9.619 4.226 1.00 10.24 251 PRO A C 1
ATOM 2106 O O . PRO A 1 250 ? -23.734 -10.225 5.139 1.00 10.78 251 PRO A O 1
ATOM 2110 N N . VAL A 1 251 ? -23.321 -8.340 3.930 1.00 10.51 252 VAL A N 1
ATOM 2111 C CA . VAL A 1 251 ? -24.352 -7.494 4.491 1.00 10.64 252 VAL A CA 1
ATOM 2112 C C . VAL A 1 251 ? -25.070 -6.777 3.385 1.00 11.88 252 VAL A C 1
ATOM 2113 O O . VAL A 1 251 ? -24.621 -6.786 2.231 1.00 12.39 252 VAL A O 1
ATOM 2117 N N . GLY A 1 252 ? -26.235 -6.222 3.659 1.00 12.87 253 GLY A N 1
ATOM 2118 C CA . GLY A 1 252 ? -26.918 -5.558 2.566 1.00 15.15 253 GLY A CA 1
ATOM 2119 C C . GLY A 1 252 ? -27.997 -4.616 3.014 1.00 13.53 253 GLY A C 1
ATOM 2120 O O . GLY A 1 252 ? -28.308 -4.524 4.196 1.00 12.59 253 GLY A O 1
ATOM 2121 N N . LEU A 1 253 ? -28.587 -3.959 2.047 1.00 12.75 254 LEU A N 1
ATOM 2122 C CA A LEU A 1 253 ? -29.807 -3.228 2.368 0.54 14.44 254 LEU A CA 1
ATOM 2123 C CA B LEU A 1 253 ? -29.784 -3.189 2.372 0.46 14.93 254 LEU A CA 1
ATOM 2124 C C . LEU A 1 253 ? -30.639 -3.021 1.137 1.00 14.88 254 LEU A C 1
ATOM 2125 O O . LEU A 1 253 ? -30.171 -3.265 -0.011 1.00 14.78 254 LEU A O 1
ATOM 2134 N N . GLU A 1 254 ? -31.891 -2.633 1.361 1.00 13.44 255 GLU A N 1
ATOM 2135 C CA . GLU A 1 254 ? -32.811 -2.377 0.287 1.00 14.94 255 GLU A CA 1
ATOM 2136 C C . GLU A 1 254 ? -33.255 -0.940 0.349 1.00 15.29 255 GLU A C 1
ATOM 2137 O O . GLU A 1 254 ? -33.613 -0.475 1.432 1.00 15.70 255 GLU A O 1
ATOM 2143 N N . LEU A 1 255 ? -33.224 -0.289 -0.817 1.00 14.89 256 LEU A N 1
ATOM 2144 C CA . LEU A 1 255 ? -33.685 1.094 -0.972 1.00 16.17 256 LEU A CA 1
ATOM 2145 C C . LEU A 1 255 ? -34.852 1.167 -1.923 1.00 17.79 256 LEU A C 1
ATOM 2146 O O . LEU A 1 255 ? -34.941 0.408 -2.880 1.00 17.22 256 LEU A O 1
ATOM 2151 N N . GLU A 1 256 ? -35.741 2.119 -1.688 1.00 17.51 257 GLU A N 1
ATOM 2152 C CA . GLU A 1 256 ? -36.856 2.352 -2.567 1.00 16.28 257 GLU A CA 1
ATOM 2153 C C . GLU A 1 256 ? -36.963 3.849 -2.778 1.00 20.86 257 GLU A C 1
ATOM 2154 O O . GLU A 1 256 ? -36.872 4.583 -1.784 1.00 20.30 257 GLU A O 1
ATOM 2160 N N . PHE A 1 257 ? -37.123 4.267 -4.032 1.00 18.72 258 PHE A N 1
ATOM 2161 C CA . PHE A 1 257 ? -37.266 5.696 -4.357 1.00 20.72 258 PHE A CA 1
ATOM 2162 C C . PHE A 1 257 ? -38.511 5.932 -5.147 1.00 25.46 258 PHE A C 1
ATOM 2163 O O . PHE A 1 257 ? -38.904 5.079 -5.920 1.00 24.34 258 PHE A O 1
ATOM 2171 N N . VAL A 1 258 ? -39.082 7.119 -4.956 1.00 27.91 259 VAL A N 1
ATOM 2172 C CA . VAL A 1 258 ? -40.006 7.826 -5.869 1.00 40.19 259 VAL A CA 1
ATOM 2173 C C . VAL A 1 258 ? -41.402 7.686 -5.330 1.00 48.87 259 VAL A C 1
ATOM 2174 O O . VAL A 1 258 ? -41.803 8.501 -4.497 1.00 48.80 259 VAL A O 1
#